Protein AF-A0A2D3NC30-F1 (afdb_monomer)

Solvent-accessible surface area (backbone atoms only — not comparable to full-atom values): 12818 Å² total; per-residue (Å²): 131,85,80,88,72,87,86,82,78,65,74,88,49,46,66,58,50,56,56,58,52,57,72,48,57,34,58,71,75,78,45,69,42,57,47,70,54,33,47,74,78,44,53,75,47,46,72,57,27,30,49,44,42,53,51,42,46,69,50,84,41,42,84,44,66,80,36,80,86,44,37,65,58,52,56,51,45,56,52,36,42,71,51,41,59,59,50,44,62,54,30,65,65,42,68,70,69,50,63,58,78,63,44,86,87,82,61,78,52,69,48,79,48,63,44,66,41,86,88,42,83,91,42,71,34,44,25,42,33,41,50,42,80,78,46,80,51,87,57,38,35,33,38,37,38,41,49,46,74,60,72,67,61,70,61,50,45,55,49,36,63,74,74,40,23,76,83,51,74,66,47,62,86,43,76,50,77,47,38,42,34,41,39,33,30,31,56,81,74,75,40,65,45,32,36,46,34,40,40,38,40,31,31,40,84,64,71,45,73,48,77,48,75,47,80,46,67,58,74,85,82,128

Mean predicted aligned error: 9.89 Å

Foldseek 3Di:
DDDPDDDDDDVVCVVVVVVVVLLCQLVPDWDFDADLQQQGPDTPPLVSSLVRLVCCCVPVVVVVCPPPVCVVVNVVSNVCSNGVSVVLLQDPCNVAPRGRPRYDPPDFDWDWGWHQDPVDNVDIWTWTKTKDWPDDDLFKTKIKIWIDTDDPLVVVQVVCVVPPCVVLVNAHWDKDWIKMKMWMAGNVVRHTQWMWIKIWIAIRVRPDIDIDIDTDGDDDDD

Secondary structure (DSSP, 8-state):
----------GGGHHHHHHHHHTTSTTSS--EEE-TTS-EEEETTHHHHHHHHHHHHHTTTGGGTT-TTTHHHHHHHHHHHHSHHHHHHHSHHHHHHS--TTS---S--EEEEEEEPSS-TT-EEEEEEEEEEEEE-SSEEEEEEEEEE---HHHHHHHHHHHTTTTTTTPPP-EEEEEEEEEEEETTTTEEEEEEEEEEEEETTTTEEEEEEEEEE-----

Organism: Prevotella intermedia (NCBI:txid28131)

pLDDT: mean 79.33, std 14.38, range [25.73, 95.44]

Radius of gyration: 19.34 Å; Cα contacts (8 Å, |Δi|>4): 333; chains: 1; bounding box: 48×43×54 Å

Sequence (222 aa):
MGSYRLLEYKGIFKKIIDFMSLFNIPFADIQLRLNSKGIPVEVLNQPEIFTRWVNLREGELKTFLTDNSVKPIIEGADKDFSDSLQAIKDSLFYQFLLPPVYGECSQKPIHKVIVQSQLYQSEKFPVAIEENFISSTPQEVEIIQAGKFNIDWSKLETLYDKQYKAICNDAKFDHNVLYQAKYRYLTRYGVMRDCIAEFLEDTANKSIVSKQTFNIQFIKTN

Structure (mmCIF, N/CA/C/O backbone):
data_AF-A0A2D3NC30-F1
#
_entry.id   AF-A0A2D3NC30-F1
#
loop_
_atom_site.group_PDB
_atom_site.id
_atom_site.type_symbol
_atom_site.label_atom_id
_atom_site.label_alt_id
_atom_site.label_comp_id
_atom_site.label_asym_id
_atom_site.label_entity_id
_atom_site.label_seq_id
_atom_site.pdbx_PDB_ins_code
_atom_site.Cartn_x
_atom_site.Cartn_y
_atom_site.Cartn_z
_atom_site.occupancy
_atom_site.B_iso_or_equiv
_atom_site.auth_seq_id
_atom_site.auth_comp_id
_atom_site.auth_asym_id
_atom_site.auth_atom_id
_atom_site.pdbx_PDB_model_num
ATOM 1 N N . MET A 1 1 ? -4.092 1.904 -19.791 1.00 27.83 1 MET A N 1
ATOM 2 C CA . MET A 1 1 ? -5.093 2.388 -18.817 1.00 27.83 1 MET A CA 1
ATOM 3 C C . MET A 1 1 ? -5.570 1.215 -17.976 1.00 27.83 1 MET A C 1
ATOM 5 O O . MET A 1 1 ? -6.263 0.350 -18.496 1.00 27.83 1 MET A O 1
ATOM 9 N N . GLY A 1 2 ? -5.138 1.125 -16.716 1.00 29.69 2 GLY A N 1
ATOM 10 C CA . GLY A 1 2 ? -5.653 0.116 -15.789 1.00 29.69 2 GLY A CA 1
ATOM 11 C C . GLY A 1 2 ? -7.102 0.439 -15.428 1.00 29.69 2 GLY A C 1
ATOM 12 O O . GLY A 1 2 ? -7.387 1.521 -14.927 1.00 29.69 2 GLY A O 1
ATOM 13 N N . SER A 1 3 ? -8.026 -0.473 -15.717 1.00 25.73 3 SER A N 1
ATOM 14 C CA . SER A 1 3 ? -9.423 -0.359 -15.293 1.00 25.73 3 SER A CA 1
ATOM 15 C C . SER A 1 3 ? -9.525 -0.808 -13.832 1.00 25.73 3 SER A C 1
ATOM 17 O O . SER A 1 3 ? -9.576 -2.009 -13.564 1.00 25.73 3 SER A O 1
ATOM 19 N N . TYR A 1 4 ? -9.602 0.136 -12.893 1.00 37.53 4 TYR A N 1
ATOM 20 C CA . TYR A 1 4 ? -10.073 -0.145 -11.534 1.00 37.53 4 TYR A CA 1
ATOM 21 C C . TYR A 1 4 ? -11.574 -0.463 -11.592 1.00 37.53 4 TYR A C 1
ATOM 23 O O . TYR A 1 4 ? -12.407 0.434 -11.697 1.00 37.53 4 TYR A O 1
ATOM 31 N N . ARG A 1 5 ? -11.937 -1.750 -11.562 1.00 35.22 5 ARG A N 1
ATOM 32 C CA . ARG A 1 5 ? -13.335 -2.178 -11.423 1.00 35.22 5 ARG A CA 1
ATOM 33 C C . ARG A 1 5 ? -13.596 -2.582 -9.978 1.00 35.22 5 ARG A C 1
ATOM 35 O O . ARG A 1 5 ? -13.113 -3.611 -9.519 1.00 35.22 5 ARG A O 1
ATOM 42 N N . LEU A 1 6 ? -14.374 -1.760 -9.280 1.00 42.03 6 LEU A N 1
ATOM 43 C CA . LEU A 1 6 ? -14.962 -2.089 -7.984 1.00 42.03 6 LEU A CA 1
ATOM 44 C C . LEU A 1 6 ? -16.051 -3.147 -8.197 1.00 42.03 6 LEU A C 1
ATOM 46 O O . LEU A 1 6 ? -17.027 -2.884 -8.897 1.00 42.03 6 LEU A O 1
ATOM 50 N N . LEU A 1 7 ? -15.848 -4.348 -7.651 1.00 46.22 7 LEU A N 1
ATOM 51 C CA . LEU A 1 7 ? -16.648 -5.520 -8.014 1.00 46.22 7 LEU A CA 1
ATOM 52 C C . LEU A 1 7 ? -17.892 -5.754 -7.146 1.00 46.22 7 LEU A C 1
ATOM 54 O O . LEU A 1 7 ? -18.797 -6.390 -7.658 1.00 46.22 7 LEU A O 1
ATOM 58 N N . GLU A 1 8 ? -18.010 -5.218 -5.922 1.00 43.31 8 GLU A N 1
ATOM 59 C CA . GLU A 1 8 ? -19.267 -5.253 -5.141 1.00 43.31 8 GLU A CA 1
ATOM 60 C C . GLU A 1 8 ? -19.166 -4.423 -3.842 1.00 43.31 8 GLU A C 1
ATOM 62 O O . GLU A 1 8 ? -18.165 -4.493 -3.132 1.00 43.31 8 GLU A O 1
ATOM 67 N N . TYR A 1 9 ? -20.202 -3.645 -3.499 1.00 47.81 9 TYR A N 1
ATOM 68 C CA . TYR A 1 9 ? -20.348 -3.006 -2.182 1.00 47.81 9 TYR A CA 1
ATOM 69 C C . TYR A 1 9 ? -21.827 -2.836 -1.805 1.00 47.81 9 TYR A C 1
ATOM 71 O O . TYR A 1 9 ? -22.695 -2.677 -2.664 1.00 47.81 9 TYR A O 1
ATOM 79 N N . LYS A 1 10 ? -22.137 -2.811 -0.500 1.00 46.41 10 LYS A N 1
ATOM 80 C CA . LYS A 1 10 ? -23.473 -2.411 -0.020 1.00 46.41 10 LYS A CA 1
ATOM 81 C C . LYS A 1 10 ? -23.698 -0.938 -0.365 1.00 46.41 10 LYS A C 1
ATOM 83 O O . LYS A 1 10 ? -22.864 -0.113 -0.003 1.00 46.41 10 LYS A O 1
ATOM 88 N N . GLY A 1 11 ? -24.824 -0.590 -0.996 1.00 55.81 11 GLY A N 1
ATOM 89 C CA . GLY A 1 11 ? -25.095 0.762 -1.525 1.00 55.81 11 GLY A CA 1
ATOM 90 C C . GLY A 1 11 ? -24.883 1.927 -0.543 1.00 55.81 11 GLY A C 1
ATOM 91 O O . GLY A 1 11 ? -24.581 3.036 -0.974 1.00 55.81 11 GLY A O 1
ATOM 92 N N . ILE A 1 12 ? -24.941 1.669 0.768 1.00 55.66 12 ILE A N 1
ATOM 93 C CA . ILE A 1 12 ? -24.611 2.636 1.826 1.00 55.66 12 ILE A CA 1
ATOM 94 C C . ILE A 1 12 ? -23.168 3.173 1.749 1.00 55.66 12 ILE A C 1
ATOM 96 O O . ILE A 1 12 ? -22.930 4.325 2.096 1.00 55.66 12 ILE A O 1
ATOM 100 N N . PHE A 1 13 ? -22.218 2.388 1.230 1.00 56.12 13 PHE A N 1
ATOM 101 C CA . PHE A 1 13 ? -20.811 2.782 1.095 1.00 56.12 13 PHE A CA 1
ATOM 102 C C . PHE A 1 13 ? -20.486 3.446 -0.246 1.00 56.12 13 PHE A C 1
ATOM 104 O O . PHE A 1 13 ? -19.382 3.963 -0.404 1.00 56.12 13 PHE A O 1
ATOM 111 N N . LYS A 1 14 ? -21.443 3.499 -1.189 1.00 69.50 14 LYS A N 1
ATOM 112 C CA . LYS A 1 14 ? -21.240 4.063 -2.533 1.00 69.50 14 LYS A CA 1
ATOM 113 C C . LYS A 1 14 ? -20.612 5.448 -2.491 1.00 69.50 14 LYS A C 1
ATOM 115 O O . LYS A 1 14 ? -19.613 5.692 -3.145 1.00 69.50 14 LYS A O 1
ATOM 120 N N . LYS A 1 15 ? -21.200 6.341 -1.693 1.00 68.62 15 LYS A N 1
ATOM 121 C CA . LYS A 1 15 ? -20.783 7.745 -1.618 1.00 68.62 15 LYS A CA 1
ATOM 122 C C . LYS A 1 15 ? -19.347 7.894 -1.122 1.00 68.62 15 LYS A C 1
ATOM 124 O O . LYS A 1 15 ? -18.614 8.720 -1.643 1.00 68.62 15 LYS A O 1
ATOM 129 N N . ILE A 1 16 ? -18.957 7.084 -0.138 1.00 68.44 16 ILE A N 1
ATOM 13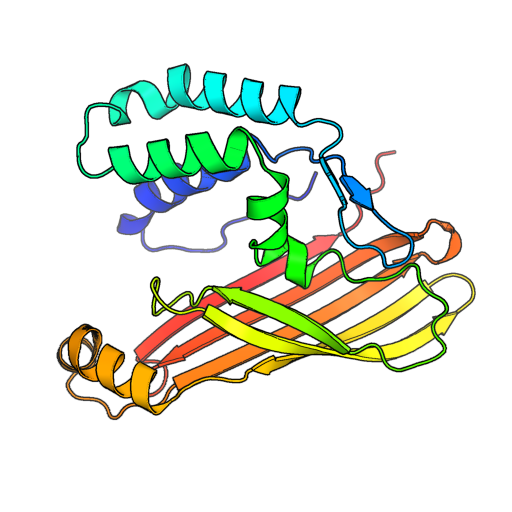0 C CA . ILE A 1 16 ? -17.597 7.090 0.410 1.00 68.44 16 ILE A CA 1
ATOM 131 C C . ILE A 1 16 ? -16.619 6.529 -0.620 1.00 68.44 16 ILE A C 1
ATOM 133 O O . ILE A 1 16 ? -15.559 7.099 -0.830 1.00 68.44 16 ILE A O 1
ATOM 137 N N . ILE A 1 17 ? -16.984 5.442 -1.296 1.00 64.88 17 ILE A N 1
ATOM 138 C CA . ILE A 1 17 ? -16.150 4.832 -2.334 1.00 64.88 17 ILE A CA 1
ATOM 139 C C . ILE A 1 17 ? -15.953 5.788 -3.512 1.00 64.88 17 ILE A C 1
ATOM 141 O O . ILE A 1 17 ? -14.821 5.983 -3.946 1.00 64.88 17 ILE A O 1
ATOM 145 N N . ASP A 1 18 ? -17.031 6.401 -4.002 1.00 72.69 18 ASP A N 1
ATOM 146 C CA . ASP A 1 18 ? -16.974 7.387 -5.080 1.00 72.69 18 ASP A CA 1
ATOM 147 C C . ASP A 1 18 ? -16.067 8.553 -4.665 1.00 72.69 18 ASP A C 1
ATOM 149 O O . ASP A 1 18 ? -15.152 8.902 -5.404 1.00 72.69 18 ASP A O 1
ATOM 153 N N . PHE A 1 19 ? -16.240 9.077 -3.446 1.00 77.00 19 PHE A N 1
ATOM 154 C CA . PHE A 1 19 ? -15.389 10.129 -2.889 1.00 77.00 19 PHE A CA 1
ATOM 155 C C . PHE A 1 19 ? -13.908 9.723 -2.843 1.00 77.00 19 PHE A C 1
ATOM 157 O O . PHE A 1 19 ? -13.058 10.450 -3.349 1.00 77.00 19 PHE A O 1
ATOM 164 N N . MET A 1 20 ? -13.588 8.542 -2.308 1.00 73.56 20 MET A N 1
ATOM 165 C CA . MET A 1 20 ? -12.210 8.042 -2.228 1.00 73.56 20 MET A CA 1
ATOM 166 C C . MET A 1 20 ? -11.603 7.798 -3.614 1.00 73.56 20 MET A C 1
ATOM 168 O O . MET A 1 20 ? -10.404 7.987 -3.806 1.00 73.56 20 MET A O 1
ATOM 172 N N . SER A 1 21 ? -12.416 7.413 -4.601 1.00 75.62 21 SER A N 1
ATOM 173 C CA . SER A 1 21 ? -11.941 7.167 -5.965 1.00 75.62 21 SER A CA 1
ATOM 174 C C . SER A 1 21 ? -11.434 8.432 -6.663 1.00 75.62 21 SER A C 1
ATOM 176 O O . SER A 1 21 ? -10.534 8.336 -7.500 1.00 75.62 21 SER A O 1
ATOM 178 N N . LEU A 1 22 ? -11.934 9.612 -6.274 1.00 82.31 22 LEU A N 1
ATOM 179 C CA . LEU A 1 22 ? -11.489 10.898 -6.816 1.00 82.31 22 LEU A CA 1
ATOM 180 C C . LEU A 1 22 ? -10.002 11.153 -6.534 1.00 82.31 22 LEU A C 1
ATOM 182 O O . LEU A 1 22 ? -9.299 11.711 -7.372 1.00 82.31 22 LEU A O 1
ATOM 186 N N . PHE A 1 23 ? -9.483 10.659 -5.408 1.00 81.06 23 PHE A N 1
ATOM 187 C CA . PHE A 1 23 ? -8.074 10.815 -5.030 1.00 81.06 23 PHE A CA 1
ATOM 188 C C . PHE A 1 23 ? -7.113 10.011 -5.922 1.00 81.06 23 PHE A C 1
ATOM 190 O O . PHE A 1 23 ? -5.910 10.249 -5.896 1.00 81.06 23 PHE A O 1
ATOM 197 N N . ASN A 1 24 ? -7.619 9.114 -6.773 1.00 79.56 24 ASN A N 1
ATOM 198 C CA . ASN A 1 24 ? -6.797 8.431 -7.773 1.00 79.56 24 ASN A CA 1
ATOM 199 C C . ASN A 1 24 ? -6.598 9.266 -9.049 1.00 79.56 24 ASN A C 1
ATOM 201 O O . ASN A 1 24 ? -5.672 8.995 -9.812 1.00 79.56 24 ASN A O 1
ATOM 205 N N . ILE A 1 25 ? -7.441 10.280 -9.296 1.00 84.62 25 ILE A N 1
ATOM 206 C CA . ILE A 1 25 ? -7.414 11.089 -10.526 1.00 84.62 25 ILE A CA 1
ATOM 207 C C . ILE A 1 25 ? -6.072 11.817 -10.713 1.00 84.62 25 ILE A C 1
ATOM 209 O O . ILE A 1 25 ? -5.522 11.744 -11.817 1.00 84.62 25 ILE A O 1
ATOM 213 N N . PRO A 1 26 ? -5.484 12.476 -9.690 1.00 86.38 26 PRO A N 1
ATOM 214 C CA . PRO A 1 26 ? -4.194 13.145 -9.865 1.00 86.38 26 PRO A CA 1
ATOM 215 C C . PRO A 1 26 ? -3.079 12.182 -10.302 1.00 86.38 26 PRO A C 1
ATOM 217 O O . PRO A 1 26 ? -2.217 12.551 -11.101 1.00 86.38 26 PRO A O 1
ATOM 220 N N . PHE A 1 27 ? -3.166 10.924 -9.861 1.00 83.44 27 PHE A N 1
ATOM 221 C CA . PHE A 1 27 ? -2.233 9.836 -10.146 1.00 83.44 27 PHE A CA 1
ATOM 222 C C . PHE A 1 27 ? -2.592 8.973 -11.367 1.00 83.44 27 PHE A C 1
ATOM 224 O O . PHE A 1 27 ? -1.993 7.916 -11.555 1.00 83.44 27 PHE A O 1
ATOM 231 N N . ALA A 1 28 ? -3.523 9.409 -12.223 1.00 78.00 28 ALA A N 1
ATOM 232 C CA . ALA A 1 28 ? -3.939 8.638 -13.400 1.00 78.00 28 ALA A CA 1
ATOM 233 C C . ALA A 1 28 ? -2.762 8.233 -14.312 1.00 78.00 28 ALA A C 1
ATOM 235 O O . ALA A 1 28 ? -2.707 7.093 -14.770 1.00 78.00 28 ALA A O 1
ATOM 236 N N . ASP A 1 29 ? -1.803 9.145 -14.501 1.00 78.25 29 ASP A N 1
ATOM 237 C CA . ASP A 1 29 ? -0.540 8.897 -15.198 1.00 78.25 29 ASP A CA 1
ATOM 238 C C . ASP A 1 29 ? 0.610 9.421 -14.336 1.00 78.25 29 ASP A C 1
ATOM 240 O O . ASP A 1 29 ? 0.796 10.637 -14.226 1.00 78.25 29 ASP A O 1
ATOM 244 N N . ILE A 1 30 ? 1.368 8.517 -13.713 1.00 82.00 30 ILE A N 1
ATOM 245 C CA . ILE A 1 30 ? 2.564 8.852 -12.931 1.00 82.00 30 ILE A CA 1
ATOM 246 C C . ILE A 1 30 ? 3.808 8.520 -13.756 1.00 82.00 30 ILE A C 1
ATOM 248 O O . ILE A 1 30 ? 3.939 7.411 -14.277 1.00 82.00 30 ILE A O 1
ATOM 252 N N . GLN A 1 31 ? 4.755 9.455 -13.812 1.00 83.44 31 GLN A N 1
ATOM 253 C CA . GLN A 1 31 ? 6.074 9.247 -14.403 1.00 83.44 31 GLN A CA 1
ATOM 254 C C . GLN A 1 31 ? 7.142 9.269 -13.307 1.00 83.44 31 GLN A C 1
ATOM 256 O O . GLN A 1 31 ? 7.288 10.258 -12.591 1.00 83.44 31 GLN A O 1
ATOM 261 N N . LEU A 1 32 ? 7.898 8.179 -13.167 1.00 82.75 32 LEU A N 1
ATOM 262 C CA . LEU A 1 32 ? 8.892 8.016 -12.102 1.00 82.75 32 LEU A CA 1
ATOM 263 C C . LEU A 1 32 ? 10.300 7.887 -12.674 1.00 82.75 32 LEU A C 1
ATOM 265 O O . LEU A 1 32 ? 10.527 7.109 -13.601 1.00 82.75 32 LEU A O 1
ATOM 269 N N . ARG A 1 33 ? 11.267 8.570 -12.053 1.00 80.56 33 ARG A N 1
ATOM 270 C CA . ARG A 1 33 ? 12.687 8.231 -12.201 1.00 80.56 33 ARG A CA 1
ATOM 271 C C . ARG A 1 33 ? 13.054 7.210 -11.136 1.00 80.56 33 ARG A C 1
ATOM 273 O O . ARG A 1 33 ? 12.944 7.495 -9.942 1.00 80.56 33 ARG A O 1
ATOM 280 N N . LEU A 1 34 ? 13.522 6.044 -11.565 1.00 76.69 34 LEU A N 1
ATOM 281 C CA . LEU A 1 34 ? 14.006 4.985 -10.681 1.00 76.69 34 LEU A CA 1
ATOM 282 C C . LEU A 1 34 ? 15.538 5.023 -10.590 1.00 76.69 34 LEU A C 1
ATOM 284 O O . LEU A 1 34 ? 16.212 5.413 -11.542 1.00 76.69 34 LEU A O 1
ATOM 288 N N . ASN A 1 35 ? 16.101 4.615 -9.454 1.00 71.25 35 ASN A N 1
ATOM 289 C CA . ASN A 1 35 ? 17.538 4.350 -9.343 1.00 71.25 35 ASN A CA 1
ATOM 290 C C . ASN A 1 35 ? 17.897 2.955 -9.898 1.00 71.25 35 ASN A C 1
ATOM 292 O O . ASN A 1 35 ? 17.028 2.195 -10.321 1.00 71.25 35 ASN A O 1
ATOM 296 N N . SER A 1 36 ? 19.179 2.579 -9.846 1.00 63.53 36 SER A N 1
ATOM 297 C CA . SER A 1 36 ? 19.667 1.260 -10.295 1.00 63.53 36 SER A CA 1
ATOM 298 C C . SER A 1 36 ? 19.077 0.066 -9.534 1.00 63.53 36 SER A C 1
ATOM 300 O O . SER A 1 36 ? 19.222 -1.072 -9.962 1.00 63.53 36 SER A O 1
ATOM 302 N N . LYS A 1 37 ? 18.396 0.313 -8.412 1.00 61.31 37 LYS A N 1
ATOM 303 C CA . LYS A 1 37 ? 17.661 -0.688 -7.635 1.00 61.31 37 LYS A CA 1
ATOM 304 C C . LYS A 1 37 ? 16.153 -0.611 -7.888 1.00 61.31 37 LYS A C 1
ATOM 306 O O . LYS A 1 37 ? 15.395 -1.125 -7.087 1.00 61.31 37 LYS A O 1
ATOM 311 N N . GLY A 1 38 ? 15.686 0.077 -8.930 1.00 65.44 38 GLY A N 1
ATOM 312 C CA . GLY A 1 38 ? 14.255 0.202 -9.229 1.00 65.44 38 GLY A CA 1
ATOM 313 C C . GLY A 1 38 ? 13.446 1.037 -8.224 1.00 65.44 38 GLY A C 1
ATOM 314 O O . GLY A 1 38 ? 12.224 1.030 -8.293 1.00 65.44 38 GLY A O 1
ATOM 315 N N . ILE A 1 39 ? 14.093 1.775 -7.313 1.00 72.69 39 ILE A N 1
ATOM 316 C CA . ILE A 1 39 ? 13.414 2.608 -6.305 1.00 72.69 39 ILE A CA 1
ATOM 317 C C . ILE A 1 39 ? 13.189 4.022 -6.877 1.00 72.69 39 ILE A C 1
ATOM 319 O O . ILE A 1 39 ? 14.164 4.621 -7.340 1.00 72.69 39 ILE A O 1
ATOM 323 N N . PRO A 1 40 ? 11.977 4.612 -6.808 1.00 77.56 40 PRO A N 1
ATOM 324 C CA . PRO A 1 40 ? 11.697 5.978 -7.194 1.00 77.56 40 PRO A CA 1
ATOM 325 C C . PRO A 1 40 ? 12.509 6.949 -6.368 1.00 77.56 40 PRO A C 1
ATOM 327 O O . PRO A 1 40 ? 12.508 6.948 -5.132 1.00 77.56 40 PRO A O 1
ATOM 330 N N . VAL A 1 41 ? 13.184 7.819 -7.091 1.00 85.62 41 VAL A N 1
ATOM 331 C CA . VAL A 1 41 ? 13.939 8.932 -6.532 1.00 85.62 41 VAL A CA 1
ATOM 332 C C . VAL A 1 41 ? 13.317 10.271 -6.903 1.00 85.62 41 VAL A C 1
ATOM 334 O O . VAL A 1 41 ? 13.683 11.272 -6.305 1.00 85.62 41 VAL A O 1
ATOM 337 N N . GLU A 1 42 ? 12.391 10.298 -7.866 1.00 89.00 42 GLU A N 1
ATOM 338 C CA . GLU A 1 42 ? 11.733 11.518 -8.333 1.00 89.00 42 GLU A CA 1
ATOM 339 C C . GLU A 1 42 ? 10.432 11.198 -9.081 1.00 89.00 42 GLU A C 1
ATOM 341 O O . GLU A 1 42 ? 10.337 10.174 -9.768 1.00 89.00 42 GLU A O 1
ATOM 346 N N . VAL A 1 43 ? 9.459 12.103 -8.963 1.00 90.56 43 VAL A N 1
ATOM 347 C CA . VAL A 1 43 ? 8.228 12.136 -9.758 1.00 90.56 43 VAL A CA 1
ATOM 348 C C . VAL A 1 43 ? 8.416 13.168 -10.869 1.00 90.56 43 VAL A C 1
ATOM 350 O O . VAL A 1 43 ? 8.441 14.370 -10.615 1.00 90.56 43 VAL A O 1
ATOM 353 N N . LEU A 1 44 ? 8.586 12.698 -12.104 1.00 89.81 44 LEU A N 1
ATOM 354 C CA . LEU A 1 44 ? 8.956 13.533 -13.253 1.00 89.81 44 LEU A CA 1
ATOM 355 C C . LEU A 1 44 ? 7.848 14.510 -13.653 1.00 89.81 44 LEU A C 1
ATOM 357 O O . LEU A 1 44 ? 8.132 15.585 -14.172 1.00 89.81 44 LEU A O 1
ATOM 361 N N . ASN A 1 45 ? 6.593 14.153 -13.384 1.00 93.31 45 ASN A N 1
ATOM 362 C CA . ASN A 1 45 ? 5.427 14.954 -13.723 1.00 93.31 45 ASN A CA 1
ATOM 363 C C . ASN A 1 45 ? 4.695 15.534 -12.499 1.00 93.31 45 ASN A C 1
ATOM 365 O O . ASN A 1 45 ? 3.480 15.733 -12.525 1.00 93.31 45 ASN A O 1
ATOM 369 N N . GLN A 1 46 ? 5.433 15.850 -11.428 1.00 95.44 46 GLN A N 1
ATOM 370 C CA . GLN A 1 46 ? 4.877 16.454 -10.210 1.00 95.44 46 GLN A CA 1
ATOM 371 C C . GLN A 1 46 ? 3.997 17.700 -10.468 1.00 95.44 46 GLN A C 1
ATOM 373 O O . GLN A 1 46 ? 2.914 17.774 -9.883 1.00 95.44 46 GLN A O 1
ATOM 378 N N . PRO A 1 47 ? 4.368 18.657 -11.351 1.00 95.00 47 PRO A N 1
ATOM 379 C CA . PRO A 1 47 ? 3.520 19.823 -11.618 1.00 95.00 47 PRO A CA 1
ATOM 380 C C . PRO A 1 47 ? 2.156 19.459 -12.220 1.00 95.00 47 PRO A C 1
ATOM 382 O O . PRO A 1 47 ? 1.152 20.106 -11.923 1.00 95.00 47 PRO A O 1
ATOM 385 N N . GLU A 1 48 ? 2.096 18.409 -13.042 1.00 94.56 48 GLU A N 1
ATOM 386 C CA . GLU A 1 48 ? 0.855 17.938 -13.664 1.00 94.56 48 GLU A CA 1
ATOM 387 C C . GLU A 1 48 ? -0.053 17.268 -12.631 1.00 94.56 48 GLU A C 1
ATOM 389 O O . GLU A 1 48 ? -1.253 17.545 -12.599 1.00 94.56 48 GLU A O 1
ATOM 394 N N . ILE A 1 49 ? 0.521 16.434 -11.755 1.00 93.06 49 ILE A N 1
ATOM 395 C CA . ILE A 1 49 ? -0.189 15.802 -10.633 1.00 93.06 49 ILE A CA 1
ATOM 396 C C . ILE A 1 49 ? -0.809 16.877 -9.739 1.00 93.06 49 ILE A C 1
ATOM 398 O O . ILE A 1 49 ? -2.012 16.838 -9.474 1.00 93.06 49 ILE A O 1
ATOM 402 N N . PHE A 1 50 ? -0.021 17.877 -9.336 1.00 94.62 50 PHE A N 1
ATOM 403 C CA . PHE A 1 50 ? -0.521 18.963 -8.498 1.00 94.62 50 PHE A CA 1
ATOM 404 C C . PHE A 1 50 ? -1.617 19.771 -9.204 1.00 94.62 50 PHE A C 1
ATOM 406 O O . PHE A 1 50 ? -2.646 20.073 -8.607 1.00 94.62 50 PHE A O 1
ATOM 413 N N . THR A 1 51 ? -1.454 20.056 -10.500 1.00 94.56 51 THR A N 1
ATOM 414 C CA . THR A 1 51 ? -2.475 20.757 -11.298 1.00 94.56 51 THR A CA 1
ATOM 415 C C . THR A 1 51 ? -3.796 19.984 -11.340 1.00 94.56 51 THR A C 1
ATOM 417 O O . THR A 1 51 ? -4.864 20.563 -11.140 1.00 94.56 51 THR A O 1
ATOM 420 N N . ARG A 1 52 ? -3.746 18.664 -11.562 1.00 94.25 52 ARG A N 1
ATOM 421 C CA . ARG A 1 52 ? -4.938 17.798 -11.546 1.00 94.25 52 ARG A CA 1
ATOM 422 C C . ARG A 1 52 ? -5.612 17.804 -10.178 1.00 94.25 52 ARG A C 1
ATOM 424 O O . ARG A 1 52 ? -6.835 17.886 -10.114 1.00 94.25 52 ARG A O 1
ATOM 431 N N . TRP A 1 53 ? -4.825 17.754 -9.103 1.00 94.38 53 TRP A N 1
ATOM 432 C CA . TRP A 1 53 ? -5.339 17.855 -7.742 1.00 94.38 53 TRP A CA 1
ATOM 433 C C . TRP A 1 53 ? -6.030 19.197 -7.481 1.00 94.38 53 TRP A C 1
ATOM 435 O O . TRP A 1 53 ? -7.166 19.204 -7.016 1.00 94.38 53 TRP A O 1
ATOM 445 N N . VAL A 1 54 ? -5.406 20.323 -7.837 1.00 93.50 54 VAL A N 1
ATOM 446 C CA . VAL A 1 54 ? -6.008 21.658 -7.676 1.00 93.50 54 VAL A CA 1
ATOM 447 C C . VAL A 1 54 ? -7.330 21.756 -8.438 1.00 93.50 54 VAL A C 1
ATOM 449 O O . VAL A 1 54 ? -8.332 22.167 -7.857 1.00 93.50 54 VAL A O 1
ATOM 452 N N . ASN A 1 55 ? -7.372 21.293 -9.691 1.00 93.44 55 ASN A N 1
ATOM 453 C CA . ASN A 1 55 ? -8.599 21.285 -10.491 1.00 93.44 55 ASN A CA 1
ATOM 454 C C . ASN A 1 55 ? -9.705 20.427 -9.857 1.00 93.44 55 ASN A C 1
ATOM 456 O O . ASN A 1 55 ? -10.864 20.837 -9.824 1.00 93.44 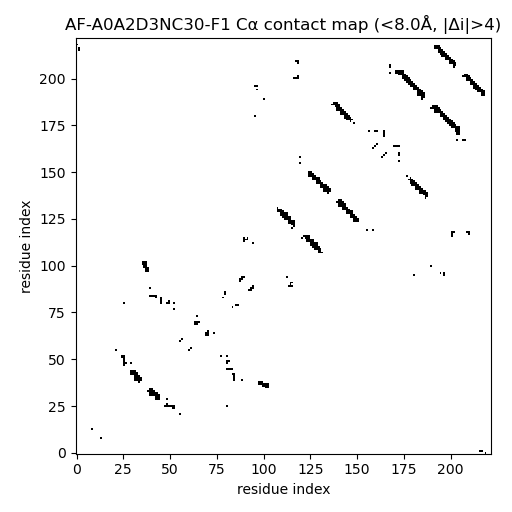55 ASN A O 1
ATOM 460 N N . LEU A 1 56 ? -9.359 19.250 -9.327 1.00 91.50 56 LEU A N 1
ATOM 461 C CA . LEU A 1 56 ? -10.301 18.376 -8.629 1.00 91.50 56 LEU A CA 1
ATOM 462 C C . LEU A 1 56 ? -10.822 19.027 -7.337 1.00 91.50 56 LEU A C 1
ATOM 464 O O . LEU A 1 56 ? -12.026 19.017 -7.069 1.00 91.50 56 LEU A O 1
ATOM 468 N N . ARG A 1 57 ? -9.913 19.625 -6.560 1.00 90.75 57 ARG A N 1
ATOM 469 C CA . ARG A 1 57 ? -10.201 20.310 -5.298 1.00 90.75 57 ARG A CA 1
ATOM 470 C C . ARG A 1 57 ? -11.143 21.497 -5.502 1.00 90.75 57 ARG A C 1
ATOM 472 O O . ARG A 1 57 ? -12.090 21.679 -4.741 1.00 90.75 57 ARG A O 1
ATOM 479 N N . GLU A 1 58 ? -10.888 22.296 -6.534 1.00 90.50 58 GLU A N 1
ATOM 480 C CA . GLU A 1 58 ? -11.658 23.500 -6.870 1.00 90.50 58 GLU A CA 1
ATOM 481 C C . GLU A 1 58 ? -12.925 23.211 -7.689 1.00 90.50 58 GLU A C 1
ATOM 483 O O . GLU A 1 58 ? -13.814 24.063 -7.765 1.00 90.50 58 GLU A O 1
ATOM 488 N N . GLY A 1 59 ? -13.028 22.014 -8.269 1.00 88.88 59 GLY A N 1
ATOM 489 C CA . GLY A 1 59 ? -14.195 21.514 -8.984 1.00 88.88 59 GLY A CA 1
ATOM 490 C C . GLY A 1 59 ? -15.058 20.605 -8.112 1.00 88.88 59 GLY A C 1
ATOM 491 O O . GLY A 1 59 ? -15.874 21.072 -7.317 1.00 88.88 59 GLY A O 1
ATOM 492 N N . GLU A 1 60 ? -14.892 19.294 -8.287 1.00 84.19 60 GLU A N 1
ATOM 493 C CA . GLU A 1 60 ? -15.757 18.252 -7.711 1.00 84.19 60 GLU A CA 1
ATOM 494 C C . GLU A 1 60 ? -15.750 18.230 -6.178 1.00 84.19 60 GLU A C 1
ATOM 496 O O . GLU A 1 60 ? -16.766 17.910 -5.560 1.00 84.19 60 GLU A O 1
ATOM 501 N N . LEU A 1 61 ? -14.631 18.605 -5.549 1.00 85.00 61 LEU A N 1
ATOM 502 C CA . LEU A 1 61 ? -14.509 18.590 -4.090 1.00 85.00 61 LEU A CA 1
ATOM 503 C C . LEU A 1 61 ? -14.884 19.918 -3.424 1.00 85.00 61 LEU A C 1
ATOM 505 O O . LEU A 1 61 ? -14.934 19.992 -2.194 1.00 85.00 61 LEU A O 1
ATOM 509 N N . LYS A 1 62 ? -15.195 20.963 -4.201 1.00 84.06 62 LYS A N 1
ATOM 510 C CA . LYS A 1 62 ? -15.414 22.320 -3.678 1.00 84.06 62 LYS A CA 1
ATOM 511 C C . LYS A 1 62 ? -16.492 22.372 -2.598 1.00 84.06 62 LYS A C 1
ATOM 513 O O . LYS A 1 62 ? -16.363 23.109 -1.623 1.00 84.06 62 LYS A O 1
ATOM 518 N N . THR A 1 63 ? -17.547 21.575 -2.753 1.00 80.06 63 THR A N 1
ATOM 519 C CA . THR A 1 63 ? -18.671 21.508 -1.808 1.00 80.06 63 THR A CA 1
ATOM 520 C C . THR A 1 63 ? -18.317 20.839 -0.481 1.00 80.06 63 THR A C 1
ATOM 522 O O . THR A 1 63 ? -19.051 21.014 0.484 1.00 80.06 63 THR A O 1
ATOM 525 N N . PHE A 1 64 ? -17.214 20.089 -0.417 1.00 77.62 64 PHE A N 1
ATOM 526 C CA . PHE A 1 64 ? -16.751 19.400 0.790 1.00 77.62 64 PHE A CA 1
ATOM 527 C C . PHE A 1 64 ? -15.730 20.218 1.591 1.00 77.62 64 PHE A C 1
ATOM 529 O O . PHE A 1 64 ? -15.452 19.887 2.739 1.00 77.62 64 PHE A O 1
ATOM 536 N N . LEU A 1 65 ? -15.201 21.313 1.030 1.00 72.69 65 LEU A N 1
ATOM 537 C CA . LEU A 1 65 ? -14.210 22.171 1.696 1.00 72.69 65 LEU A CA 1
ATOM 538 C C . LEU A 1 65 ? -14.743 22.851 2.966 1.00 72.69 65 LEU A C 1
ATOM 540 O O . LEU A 1 65 ? -13.964 23.250 3.829 1.00 72.69 65 LEU A O 1
ATOM 544 N N . THR A 1 66 ? -16.062 23.004 3.082 1.00 74.31 66 THR A N 1
ATOM 545 C CA . THR A 1 66 ? -16.726 23.591 4.254 1.00 74.31 66 THR A CA 1
ATOM 546 C C . THR A 1 66 ? -17.090 22.556 5.320 1.00 74.31 66 THR A C 1
ATOM 548 O O . THR A 1 66 ? -17.514 22.937 6.411 1.00 74.31 66 THR A O 1
ATOM 551 N N . ASP A 1 67 ? -16.921 21.263 5.034 1.00 79.44 67 ASP A N 1
ATOM 552 C CA . ASP A 1 67 ? -17.183 20.182 5.977 1.00 79.44 67 ASP A CA 1
ATOM 553 C C . ASP A 1 67 ? -15.948 19.935 6.858 1.00 79.44 67 ASP A C 1
ATOM 555 O O . ASP A 1 67 ? -14.900 19.470 6.401 1.00 79.44 67 ASP A O 1
ATOM 559 N N . ASN A 1 68 ? -16.084 20.218 8.156 1.00 78.56 68 ASN A N 1
ATOM 560 C CA . ASN A 1 68 ? -15.015 20.034 9.141 1.00 78.56 68 ASN A CA 1
ATOM 561 C C . ASN A 1 68 ? -14.539 18.576 9.266 1.00 78.56 68 ASN A C 1
ATOM 563 O O . ASN A 1 68 ? -13.424 18.352 9.731 1.00 78.56 68 ASN A O 1
ATOM 567 N N . SER A 1 69 ? -15.352 17.593 8.868 1.00 75.56 69 SER A N 1
ATOM 568 C CA . SER A 1 69 ? -14.963 16.178 8.871 1.00 75.56 69 SER A CA 1
ATOM 569 C C . SER A 1 69 ? -14.079 15.796 7.678 1.00 75.56 69 SER A C 1
ATOM 571 O O . SER A 1 69 ? -13.273 14.874 7.785 1.00 75.56 69 SER A O 1
ATOM 573 N N . VAL A 1 70 ? -14.183 16.530 6.565 1.00 78.38 70 VAL A N 1
ATOM 574 C CA . VAL A 1 70 ? -13.448 16.261 5.317 1.00 78.38 70 VAL A CA 1
ATOM 575 C C . VAL A 1 70 ? -12.206 17.140 5.188 1.00 78.38 70 VAL A C 1
ATOM 577 O O . VAL A 1 70 ? -11.224 16.746 4.560 1.00 78.38 70 VAL A O 1
ATOM 580 N N . LYS A 1 71 ? -12.206 18.309 5.831 1.00 80.25 71 LYS A N 1
ATOM 581 C CA . LYS A 1 71 ? -11.087 19.254 5.810 1.00 80.25 71 LYS A CA 1
ATOM 582 C C . LYS A 1 71 ? -9.715 18.613 6.111 1.00 80.25 71 LYS A C 1
ATOM 584 O O . LYS A 1 71 ? -8.810 18.839 5.311 1.00 80.25 71 LYS A O 1
ATOM 589 N N . PRO A 1 72 ? -9.540 17.756 7.141 1.00 82.00 72 PRO A N 1
ATOM 590 C CA . PRO A 1 72 ? -8.246 17.114 7.397 1.00 82.00 72 PRO A CA 1
ATOM 591 C C . PRO A 1 72 ? -7.795 16.170 6.272 1.00 82.00 72 PRO A C 1
ATOM 593 O O . PRO A 1 72 ? -6.601 16.030 6.024 1.00 82.00 72 PRO A O 1
ATOM 596 N N . ILE A 1 73 ? -8.744 15.532 5.576 1.00 83.06 73 ILE A N 1
ATOM 597 C CA . ILE A 1 73 ? -8.461 14.646 4.436 1.00 83.06 73 ILE A CA 1
ATOM 598 C C . ILE A 1 73 ? -7.920 15.473 3.266 1.00 83.06 73 ILE A C 1
ATOM 600 O O . ILE A 1 73 ? -6.930 15.096 2.645 1.00 83.06 73 ILE A O 1
ATOM 604 N N . ILE A 1 74 ? -8.542 16.623 2.990 1.00 86.19 74 ILE A N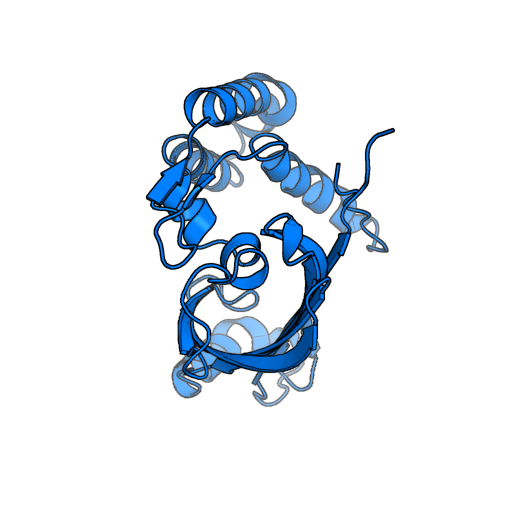 1
ATOM 605 C CA . ILE A 1 74 ? -8.118 17.530 1.916 1.00 86.19 74 ILE A CA 1
ATOM 606 C C . ILE A 1 74 ? -6.760 18.166 2.237 1.00 86.19 74 ILE A C 1
ATOM 608 O O . ILE A 1 74 ? -5.913 18.239 1.356 1.00 86.19 74 ILE A O 1
ATOM 612 N N . GLU A 1 75 ? -6.514 18.565 3.486 1.00 86.50 75 GLU A N 1
ATOM 613 C CA . GLU A 1 75 ? -5.209 19.093 3.917 1.00 86.50 75 GLU A CA 1
ATOM 614 C C . GLU A 1 75 ? -4.091 18.042 3.806 1.00 86.50 75 GLU A C 1
ATOM 616 O O . GLU A 1 75 ? -2.980 18.354 3.374 1.00 86.50 75 GLU A O 1
ATOM 621 N N . GLY A 1 76 ? -4.385 16.784 4.153 1.00 85.50 76 GLY A N 1
ATOM 622 C CA . GLY A 1 7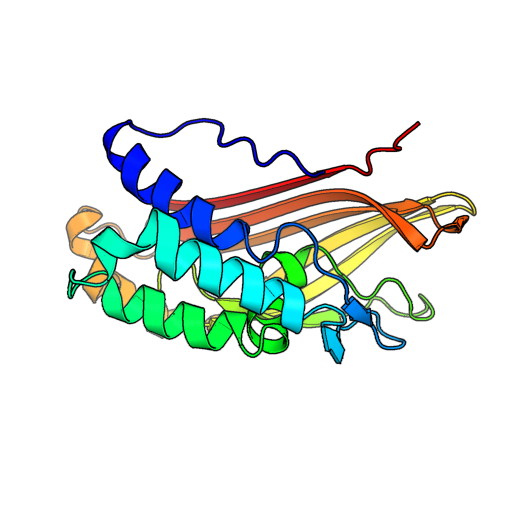6 ? -3.471 15.665 3.918 1.00 85.50 76 GLY A CA 1
ATOM 623 C C . GLY A 1 76 ? -3.169 15.485 2.430 1.00 85.50 76 GLY A C 1
ATOM 624 O O . GLY A 1 76 ? -2.008 15.412 2.036 1.00 85.50 76 GLY A O 1
ATOM 625 N N . ALA A 1 77 ? -4.204 15.522 1.592 1.00 86.94 77 ALA A N 1
ATOM 626 C CA . ALA A 1 77 ? -4.060 15.416 0.147 1.00 86.94 77 ALA A CA 1
ATOM 627 C C . ALA A 1 77 ? -3.296 16.598 -0.476 1.00 86.94 77 ALA A C 1
ATOM 629 O O . ALA A 1 77 ? -2.478 16.385 -1.365 1.00 86.94 77 ALA A O 1
ATOM 630 N N . ASP A 1 78 ? -3.474 17.829 0.012 1.00 90.25 78 ASP A N 1
ATOM 631 C CA . ASP A 1 78 ? -2.678 18.986 -0.426 1.00 90.25 78 ASP A CA 1
ATOM 632 C C . ASP A 1 78 ? -1.176 18.740 -0.227 1.00 90.25 78 ASP A C 1
ATOM 634 O O . ASP A 1 78 ? -0.356 19.059 -1.095 1.00 90.25 78 ASP A O 1
ATOM 638 N N . LYS A 1 79 ? -0.806 18.132 0.903 1.00 90.00 79 LYS A N 1
ATOM 639 C CA . LYS A 1 79 ? 0.576 17.742 1.180 1.00 90.00 79 LYS A CA 1
ATOM 640 C C . LYS A 1 79 ? 1.030 16.611 0.253 1.00 90.00 79 LYS A C 1
ATOM 642 O O . LYS A 1 79 ? 2.079 16.727 -0.375 1.00 90.00 79 LYS A O 1
ATOM 647 N N . ASP A 1 80 ? 0.231 15.560 0.125 1.00 89.00 80 ASP A N 1
ATOM 648 C CA . ASP A 1 80 ? 0.585 14.375 -0.662 1.00 89.00 80 ASP A CA 1
ATOM 649 C C . ASP A 1 80 ? 0.663 14.662 -2.174 1.00 89.00 80 ASP A C 1
ATOM 651 O O . ASP A 1 80 ? 1.461 14.054 -2.885 1.00 89.00 80 ASP A O 1
ATOM 655 N N . PHE A 1 81 ? -0.115 15.608 -2.701 1.00 92.50 81 PHE A N 1
ATOM 656 C CA . PHE A 1 81 ? -0.077 15.977 -4.121 1.00 92.50 81 PHE A CA 1
ATOM 657 C C . PHE A 1 81 ? 0.878 17.131 -4.444 1.00 92.50 81 PHE A C 1
ATOM 659 O O . PHE A 1 81 ? 1.171 17.353 -5.619 1.00 92.50 81 PHE A O 1
ATOM 666 N N . SER A 1 82 ? 1.380 17.862 -3.443 1.00 91.81 82 SER A N 1
ATOM 667 C CA . SER A 1 82 ? 2.441 18.862 -3.646 1.00 91.81 82 SER A CA 1
ATOM 668 C C . SER A 1 82 ? 3.839 18.238 -3.670 1.00 91.81 82 SER A C 1
ATOM 670 O O . SER A 1 82 ? 4.669 18.663 -4.474 1.00 91.81 82 SER A O 1
ATOM 672 N N . ASP A 1 83 ? 4.075 17.192 -2.872 1.00 91.69 83 ASP A N 1
ATOM 673 C CA . ASP A 1 83 ? 5.267 16.338 -2.939 1.00 91.69 83 ASP A CA 1
ATOM 674 C C . ASP A 1 83 ? 4.865 14.858 -2.881 1.00 91.69 83 ASP A C 1
ATOM 676 O O . ASP A 1 83 ? 4.786 14.224 -1.824 1.00 91.69 83 ASP A O 1
ATOM 680 N N . SER A 1 84 ? 4.600 14.294 -4.058 1.00 90.81 84 SER A N 1
ATOM 681 C CA . SER A 1 84 ? 4.022 12.957 -4.167 1.00 90.81 84 SER A CA 1
ATOM 682 C C . SER A 1 84 ? 5.017 11.829 -4.006 1.00 90.81 84 SER A C 1
ATOM 684 O O . SER A 1 84 ? 4.600 10.677 -3.897 1.00 90.81 84 SER A O 1
ATOM 686 N N . LEU A 1 85 ? 6.322 12.107 -3.961 1.00 88.75 85 LEU A N 1
ATOM 687 C CA . LEU A 1 85 ? 7.316 11.041 -3.885 1.00 88.75 85 LEU A CA 1
ATOM 688 C C . LEU A 1 85 ? 7.149 10.211 -2.608 1.00 88.75 85 LEU A C 1
ATOM 690 O O . LEU A 1 85 ? 7.243 8.983 -2.661 1.00 88.75 85 LEU A O 1
ATOM 694 N N . GLN A 1 86 ? 6.896 10.867 -1.473 1.00 83.12 86 GLN A N 1
ATOM 695 C CA . GLN A 1 86 ? 6.718 10.174 -0.200 1.00 83.12 86 GLN A CA 1
ATOM 696 C C . GLN A 1 86 ? 5.384 9.423 -0.151 1.00 83.12 86 GLN A C 1
ATOM 698 O O . GLN A 1 86 ? 5.374 8.250 0.211 1.00 83.12 86 GLN A O 1
ATOM 703 N N . ALA A 1 87 ? 4.290 10.045 -0.600 1.00 82.94 87 ALA A N 1
ATOM 704 C CA . ALA A 1 87 ? 2.979 9.399 -0.680 1.00 82.94 87 ALA A CA 1
ATOM 705 C C . ALA A 1 87 ? 3.006 8.156 -1.585 1.00 82.94 87 ALA A C 1
ATOM 707 O O . ALA A 1 87 ? 2.464 7.109 -1.236 1.00 82.94 87 ALA A O 1
ATOM 708 N N . ILE A 1 88 ? 3.715 8.233 -2.717 1.00 81.19 88 ILE A N 1
ATOM 709 C CA . ILE A 1 88 ? 3.952 7.085 -3.592 1.00 81.19 88 ILE A CA 1
ATOM 710 C C . ILE A 1 88 ? 4.732 6.020 -2.826 1.00 81.19 88 ILE A C 1
ATOM 712 O O . ILE A 1 88 ? 4.252 4.898 -2.751 1.00 81.19 88 ILE A O 1
ATOM 716 N N . LYS A 1 89 ? 5.862 6.349 -2.187 1.00 77.25 89 LYS A N 1
ATOM 717 C CA . LYS A 1 89 ? 6.665 5.379 -1.415 1.00 77.25 89 LYS A CA 1
ATOM 718 C C . LYS A 1 89 ? 5.904 4.700 -0.274 1.00 77.25 89 LYS A C 1
ATOM 720 O O . LYS A 1 89 ? 6.146 3.523 -0.003 1.00 77.25 89 LYS A O 1
ATOM 725 N N . ASP A 1 90 ? 4.999 5.426 0.368 1.00 75.25 90 ASP A N 1
ATOM 726 C CA . ASP A 1 90 ? 4.180 4.933 1.477 1.00 75.25 90 ASP A CA 1
ATOM 727 C C . ASP A 1 90 ? 2.941 4.160 0.997 1.00 75.25 90 ASP A C 1
ATOM 729 O O . ASP A 1 90 ? 2.346 3.403 1.765 1.00 75.25 90 ASP A O 1
ATOM 733 N N . SER A 1 91 ? 2.562 4.304 -0.276 1.00 74.69 91 SER A N 1
ATOM 734 C CA . SER A 1 91 ? 1.430 3.579 -0.844 1.00 74.69 91 SER A CA 1
ATOM 735 C C . SER A 1 91 ? 1.731 2.087 -0.987 1.00 74.69 91 SER A C 1
ATOM 737 O O . SER A 1 91 ? 2.781 1.676 -1.493 1.00 74.69 91 SER A O 1
ATOM 739 N N . LEU A 1 92 ? 0.744 1.261 -0.632 1.00 67.50 92 LEU A N 1
ATOM 740 C CA . LEU A 1 92 ? 0.778 -0.174 -0.925 1.00 67.50 92 LEU A CA 1
ATOM 741 C C . LEU A 1 92 ? 0.948 -0.435 -2.423 1.00 67.50 92 LEU A C 1
ATOM 743 O O . LEU A 1 92 ? 1.651 -1.358 -2.816 1.00 67.50 92 LEU A O 1
ATOM 747 N N . PHE A 1 93 ? 0.354 0.427 -3.253 1.00 67.62 93 PHE A N 1
ATOM 748 C CA . PHE A 1 93 ? 0.485 0.384 -4.704 1.00 67.62 93 PHE A CA 1
ATOM 749 C C . PHE A 1 93 ? 1.959 0.379 -5.131 1.00 67.62 93 PHE A C 1
ATOM 751 O O . PHE A 1 93 ? 2.393 -0.522 -5.834 1.00 67.62 93 PHE A O 1
ATOM 758 N N . TYR A 1 94 ? 2.769 1.329 -4.671 1.00 68.06 94 TYR A N 1
ATOM 759 C CA . TYR A 1 94 ? 4.191 1.355 -5.009 1.00 68.06 94 TYR A CA 1
ATOM 760 C C . TYR A 1 94 ? 4.959 0.169 -4.415 1.00 68.06 94 TYR A C 1
ATOM 762 O O . TYR A 1 94 ? 5.682 -0.515 -5.142 1.00 68.06 94 TYR A O 1
ATOM 770 N N . GLN A 1 95 ? 4.784 -0.083 -3.112 1.00 66.44 95 GLN A N 1
ATOM 771 C CA . GLN A 1 95 ? 5.529 -1.118 -2.387 1.00 66.44 95 GLN A CA 1
ATOM 772 C C . GLN A 1 95 ? 5.302 -2.513 -2.981 1.00 66.44 95 GLN A C 1
ATOM 774 O O . GLN A 1 95 ? 6.193 -3.357 -2.903 1.00 66.44 95 GLN A O 1
ATOM 779 N N . PHE A 1 96 ? 4.138 -2.732 -3.599 1.00 66.81 96 PHE A N 1
ATOM 780 C CA . PHE A 1 96 ? 3.737 -4.012 -4.168 1.00 66.81 96 PHE A CA 1
ATOM 781 C C . PHE A 1 96 ? 3.729 -4.064 -5.698 1.00 66.81 96 PHE A C 1
ATOM 783 O O . PHE A 1 96 ? 3.524 -5.139 -6.239 1.00 66.81 96 PHE A O 1
ATOM 790 N N . LEU A 1 97 ? 3.918 -2.976 -6.447 1.00 62.84 97 LEU A N 1
ATOM 791 C CA . LEU A 1 97 ? 3.813 -3.026 -7.923 1.00 62.84 97 LEU A CA 1
ATOM 792 C C . LEU A 1 97 ? 5.069 -2.589 -8.658 1.00 62.84 97 LEU A C 1
ATOM 794 O O . LEU A 1 97 ? 5.206 -2.859 -9.851 1.00 62.84 97 LEU A O 1
ATOM 798 N N . LEU A 1 98 ? 5.992 -1.938 -7.959 1.00 62.75 98 LEU A N 1
ATOM 799 C CA . LEU A 1 98 ? 7.265 -1.505 -8.518 1.00 62.75 98 LEU A CA 1
ATOM 800 C C . LEU A 1 98 ? 8.419 -2.156 -7.750 1.00 62.75 98 LEU A C 1
ATOM 802 O O . LEU A 1 98 ? 9.231 -1.447 -7.150 1.00 62.75 98 LEU A O 1
ATOM 806 N N . PRO A 1 99 ? 8.502 -3.503 -7.732 1.00 62.09 99 PRO A N 1
ATOM 807 C CA . PRO A 1 99 ? 9.631 -4.154 -7.107 1.00 62.09 99 PRO A CA 1
ATOM 808 C C . PRO A 1 99 ? 10.939 -3.792 -7.838 1.00 62.09 99 PRO A C 1
ATOM 810 O O . PRO A 1 99 ? 10.924 -3.509 -9.041 1.00 62.09 99 PRO A O 1
ATOM 813 N N . PRO A 1 100 ? 12.078 -3.802 -7.129 1.00 57.06 100 PRO A N 1
ATOM 814 C CA . PRO A 1 100 ? 13.432 -3.648 -7.669 1.00 57.06 100 PRO A CA 1
ATOM 815 C C . PRO A 1 100 ? 13.824 -4.633 -8.783 1.00 57.06 100 PRO A C 1
ATOM 817 O O . PRO A 1 100 ? 14.650 -5.513 -8.584 1.00 57.06 100 PRO A O 1
ATOM 820 N N . VAL A 1 101 ? 13.289 -4.479 -9.992 1.00 56.00 101 VAL A N 1
ATOM 821 C CA . VAL A 1 101 ? 13.501 -5.440 -11.097 1.00 56.00 101 VAL A CA 1
ATOM 822 C C . VAL A 1 101 ? 14.841 -5.226 -11.829 1.00 56.00 101 VAL A C 1
ATOM 824 O O . VAL A 1 101 ? 15.235 -6.040 -12.658 1.00 56.00 101 VAL A O 1
ATOM 827 N N . TYR A 1 102 ? 15.579 -4.152 -11.518 1.00 51.38 102 TYR A N 1
ATOM 828 C CA . TYR A 1 102 ? 16.683 -3.655 -12.357 1.00 51.38 102 TYR A CA 1
ATOM 829 C C . TYR A 1 102 ? 18.111 -3.830 -11.803 1.00 51.38 102 TYR A C 1
ATOM 831 O O . TYR A 1 102 ? 19.052 -3.283 -12.376 1.00 51.38 102 TYR A O 1
ATOM 839 N N . GLY A 1 103 ? 18.304 -4.601 -10.729 1.00 46.91 103 GLY A N 1
ATOM 840 C CA . GLY A 1 103 ? 19.638 -4.971 -10.232 1.00 46.91 103 GLY A CA 1
ATOM 841 C C . GLY A 1 103 ? 20.027 -6.394 -10.639 1.00 46.91 103 GLY A C 1
ATOM 842 O O . GLY A 1 103 ? 19.154 -7.253 -10.734 1.00 46.91 103 GLY A O 1
ATOM 843 N N . GLU A 1 104 ? 21.322 -6.657 -10.868 1.00 43.09 104 GLU A N 1
ATOM 844 C CA . GLU A 1 104 ? 21.856 -8.006 -11.117 1.00 43.09 104 GLU A CA 1
ATOM 845 C C . GLU A 1 104 ? 21.233 -9.025 -10.147 1.00 43.09 104 GLU A C 1
ATOM 847 O O . GLU A 1 104 ? 21.468 -8.983 -8.939 1.00 43.09 104 GLU A O 1
ATOM 852 N N . CYS A 1 105 ? 20.410 -9.928 -10.691 1.00 46.97 105 CYS A N 1
ATOM 853 C CA . CYS A 1 105 ? 19.653 -10.957 -9.974 1.00 46.97 105 CYS A CA 1
ATOM 854 C C . CYS A 1 105 ? 20.565 -12.080 -9.447 1.00 46.97 105 CYS A C 1
ATOM 856 O O . CYS A 1 105 ? 20.378 -13.249 -9.777 1.00 46.97 105 CYS A O 1
ATOM 858 N N . SER A 1 106 ? 21.590 -11.742 -8.665 1.00 44.69 106 SER A N 1
ATOM 859 C CA . SER A 1 106 ? 22.553 -12.709 -8.127 1.00 44.69 106 SER A CA 1
ATOM 860 C C . SER A 1 106 ? 22.273 -13.113 -6.675 1.00 44.69 106 SER A C 1
ATOM 862 O O . SER A 1 106 ? 22.877 -14.064 -6.182 1.00 44.69 106 SER A O 1
ATOM 864 N N . GLN A 1 107 ? 21.333 -12.463 -5.980 1.00 52.69 107 GLN A N 1
ATOM 865 C CA . GLN A 1 107 ? 20.970 -12.784 -4.594 1.00 52.69 107 GLN A CA 1
ATOM 866 C C . GLN A 1 107 ? 19.465 -12.627 -4.400 1.00 52.69 107 GLN A C 1
ATOM 868 O O . GLN A 1 107 ? 18.911 -11.667 -4.919 1.00 52.69 107 GLN A O 1
ATOM 873 N N . LYS A 1 108 ? 18.816 -13.545 -3.663 1.00 59.50 108 LYS A N 1
ATOM 874 C CA . LYS A 1 108 ? 17.404 -13.440 -3.241 1.00 59.50 108 LYS A CA 1
ATOM 875 C C . LYS A 1 108 ? 17.176 -12.070 -2.587 1.00 59.50 108 LYS A C 1
ATOM 877 O O . LYS A 1 108 ? 17.608 -11.895 -1.443 1.00 59.50 108 LYS A O 1
ATOM 882 N N . PRO A 1 109 ? 16.566 -11.094 -3.274 1.00 64.25 109 PRO A N 1
ATOM 883 C CA . PRO A 1 109 ? 16.458 -9.760 -2.721 1.00 64.25 109 PRO A CA 1
ATOM 884 C C . PRO A 1 109 ? 15.471 -9.794 -1.556 1.00 64.25 109 PRO A C 1
ATOM 886 O O . PRO A 1 109 ? 14.408 -10.411 -1.640 1.00 64.25 109 PRO A O 1
ATOM 889 N N . ILE A 1 110 ? 15.847 -9.151 -0.453 1.00 67.62 110 ILE A N 1
ATOM 890 C CA . ILE A 1 110 ? 14.934 -8.873 0.654 1.00 67.62 110 ILE A CA 1
ATOM 891 C C . ILE A 1 110 ? 14.705 -7.371 0.667 1.00 67.62 110 ILE A C 1
ATOM 893 O O . ILE A 1 110 ? 15.626 -6.599 0.956 1.00 67.62 110 ILE A O 1
ATOM 897 N N . HIS A 1 111 ? 13.472 -6.962 0.389 1.00 73.88 111 HIS A N 1
ATOM 898 C CA . HIS A 1 111 ? 13.078 -5.557 0.404 1.00 73.88 111 HIS A CA 1
ATOM 899 C C . HIS A 1 111 ? 12.437 -5.231 1.740 1.00 73.88 111 HIS A C 1
ATOM 901 O O . HIS A 1 111 ? 11.442 -5.838 2.127 1.00 73.88 111 HIS A O 1
ATOM 907 N N . LYS A 1 112 ? 13.014 -4.278 2.470 1.00 77.94 112 LYS A N 1
ATOM 908 C CA . LYS A 1 112 ? 12.431 -3.795 3.723 1.00 77.94 112 LYS A CA 1
ATOM 909 C C . LYS A 1 112 ? 11.558 -2.587 3.426 1.00 77.94 112 LYS A C 1
ATOM 911 O O . LYS A 1 112 ? 12.071 -1.565 2.974 1.00 77.94 112 LYS A O 1
ATOM 916 N N . VAL A 1 113 ? 10.266 -2.710 3.693 1.00 77.75 113 VAL A N 1
ATOM 917 C CA . VAL A 1 113 ? 9.275 -1.643 3.516 1.00 77.75 113 VAL A CA 1
ATOM 918 C C . VAL A 1 113 ? 8.494 -1.426 4.807 1.00 77.75 113 VAL A C 1
ATOM 920 O O . VAL A 1 113 ? 8.585 -2.219 5.746 1.00 77.75 113 VAL A O 1
ATOM 923 N N . ILE A 1 114 ? 7.748 -0.327 4.870 1.00 82.88 114 ILE A N 1
ATOM 924 C CA . ILE A 1 114 ? 6.851 -0.019 5.981 1.00 82.88 114 ILE A CA 1
ATOM 925 C C . ILE A 1 114 ? 5.444 0.109 5.409 1.00 82.88 114 ILE A C 1
ATOM 927 O O . ILE A 1 114 ? 5.169 1.033 4.650 1.00 82.88 114 ILE A O 1
ATOM 931 N N . VAL A 1 115 ? 4.562 -0.803 5.801 1.00 83.00 115 VAL A N 1
ATOM 932 C CA . VAL A 1 115 ? 3.168 -0.850 5.357 1.00 83.00 115 VAL A CA 1
ATOM 933 C C . VAL A 1 115 ? 2.271 -0.221 6.414 1.00 83.00 115 VAL A C 1
ATOM 935 O O . VAL A 1 115 ? 2.354 -0.566 7.588 1.00 83.00 115 VAL A O 1
ATOM 938 N N . GLN A 1 116 ? 1.384 0.683 6.013 1.00 84.69 116 GLN A N 1
ATOM 939 C CA . GLN A 1 116 ? 0.341 1.208 6.892 1.00 84.69 116 GLN A CA 1
ATOM 940 C C . GLN A 1 116 ? -0.723 0.129 7.163 1.00 84.69 116 GLN A C 1
ATOM 942 O O . GLN A 1 116 ? -1.251 -0.467 6.219 1.00 84.69 116 GLN A O 1
ATOM 947 N N . SER A 1 117 ? -1.066 -0.103 8.434 1.00 86.88 117 SER A N 1
ATOM 948 C CA . SER A 1 117 ? -2.190 -0.975 8.795 1.00 86.88 117 SER A CA 1
ATOM 949 C C . SER A 1 117 ? -3.497 -0.398 8.257 1.00 86.88 117 SER A C 1
ATOM 951 O O . SER A 1 117 ? -3.743 0.810 8.332 1.00 86.88 117 SER A O 1
ATOM 953 N N . GLN A 1 118 ? -4.328 -1.282 7.716 1.00 84.81 118 GLN A N 1
ATOM 954 C CA . GLN A 1 118 ? -5.644 -0.967 7.175 1.00 84.81 118 GLN A CA 1
ATOM 955 C C . GLN A 1 118 ? -6.730 -1.040 8.249 1.00 84.81 118 GLN A C 1
ATOM 957 O O . GLN A 1 118 ? -7.768 -0.396 8.104 1.00 84.81 118 GLN A O 1
ATOM 962 N N . LEU A 1 119 ? -6.496 -1.801 9.324 1.00 86.94 119 LEU A N 1
ATOM 963 C CA . LEU A 1 119 ? -7.408 -1.883 10.467 1.00 86.94 119 LEU A CA 1
ATOM 964 C C . LEU A 1 119 ? -7.033 -0.924 11.603 1.00 86.94 119 LEU A C 1
ATOM 966 O O . LEU A 1 119 ? -7.911 -0.490 12.339 1.00 86.94 119 LEU A O 1
ATOM 970 N N . TYR A 1 120 ? -5.766 -0.539 11.744 1.00 87.44 120 TYR A N 1
ATOM 971 C CA . TYR A 1 120 ? -5.290 0.347 12.807 1.00 87.44 120 TYR A CA 1
ATOM 972 C C . TYR A 1 120 ? -4.523 1.527 12.200 1.00 87.44 120 TYR A C 1
ATOM 974 O O . TYR A 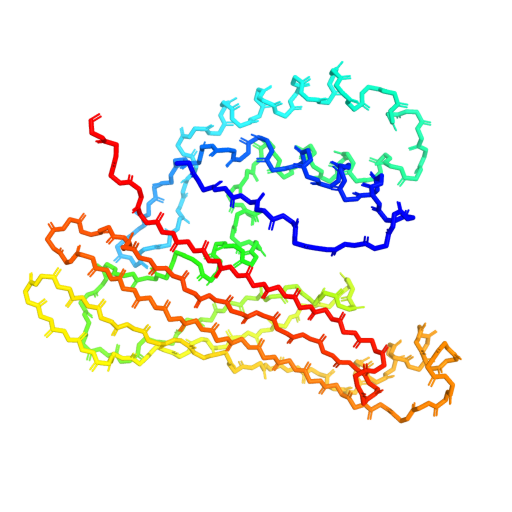1 120 ? -3.306 1.493 12.067 1.00 87.44 120 TYR A O 1
ATOM 982 N N . GLN A 1 121 ? -5.220 2.608 11.837 1.00 75.62 121 GLN A N 1
ATOM 983 C CA . GLN A 1 121 ? -4.647 3.733 11.069 1.00 75.62 121 GLN A CA 1
ATOM 984 C C . GLN A 1 121 ? -3.446 4.448 11.727 1.00 75.62 121 GLN A C 1
ATOM 986 O O . GLN A 1 121 ? -2.721 5.173 11.054 1.00 75.62 121 GLN A O 1
ATOM 991 N N . SER A 1 122 ? -3.202 4.261 13.027 1.00 80.50 122 SER A N 1
ATOM 992 C CA . SER A 1 122 ? -2.004 4.785 13.702 1.00 80.50 122 SER A CA 1
ATOM 993 C C . SER A 1 122 ? -0.774 3.882 13.573 1.00 80.50 122 SER A C 1
ATOM 995 O O . SER A 1 122 ? 0.321 4.286 13.963 1.00 80.50 122 SER A O 1
ATOM 997 N N . GLU A 1 123 ? -0.938 2.661 13.063 1.00 88.81 123 GLU A N 1
ATOM 998 C CA . GLU A 1 123 ? 0.071 1.608 13.116 1.00 88.81 123 GLU A CA 1
ATOM 999 C C . GLU A 1 123 ? 0.723 1.350 11.768 1.00 88.81 123 GLU A C 1
ATOM 1001 O O . GLU A 1 123 ? 0.075 1.246 10.729 1.00 88.81 123 GLU A O 1
ATOM 1006 N N . LYS A 1 124 ? 2.041 1.192 11.808 1.00 89.12 124 LYS A N 1
ATOM 1007 C CA . LYS A 1 124 ? 2.866 0.895 10.646 1.00 89.12 124 LYS A CA 1
ATOM 1008 C C . LYS A 1 124 ? 3.609 -0.405 10.895 1.00 89.12 124 LYS A C 1
ATOM 1010 O O . LYS A 1 124 ? 4.231 -0.570 11.940 1.00 89.12 124 LYS A O 1
ATOM 1015 N N . PHE A 1 125 ? 3.562 -1.308 9.929 1.00 88.19 125 PHE A N 1
ATOM 1016 C CA . PHE A 1 125 ? 4.185 -2.618 9.990 1.00 88.19 125 PHE A CA 1
ATOM 1017 C C . PHE A 1 125 ? 5.475 -2.616 9.172 1.00 88.19 125 PHE A C 1
ATOM 1019 O O . PHE A 1 125 ? 5.426 -2.477 7.949 1.00 88.19 125 PHE A O 1
ATOM 1026 N N . PRO A 1 126 ? 6.645 -2.778 9.806 1.00 89.25 126 PRO A N 1
ATOM 1027 C CA . PRO A 1 126 ? 7.851 -3.166 9.096 1.00 89.25 126 PRO A CA 1
ATOM 1028 C C . PRO A 1 126 ? 7.650 -4.530 8.426 1.00 89.25 126 PRO A C 1
ATOM 1030 O O . PRO A 1 126 ? 7.256 -5.501 9.076 1.00 89.25 126 PRO A O 1
ATOM 1033 N N . VAL A 1 127 ? 7.950 -4.611 7.132 1.00 87.31 127 VAL A N 1
ATOM 1034 C CA . VAL A 1 127 ? 7.802 -5.830 6.329 1.00 87.31 127 VAL A CA 1
ATOM 1035 C C . VAL A 1 127 ? 9.108 -6.129 5.618 1.00 87.31 127 VAL A C 1
ATOM 1037 O O . VAL A 1 127 ? 9.701 -5.251 4.993 1.00 87.31 127 VAL A O 1
ATOM 1040 N N . ALA A 1 128 ? 9.549 -7.380 5.693 1.00 87.19 128 ALA A N 1
ATOM 1041 C CA . ALA A 1 128 ? 10.571 -7.922 4.813 1.00 87.19 128 ALA A CA 1
ATOM 1042 C C . ALA A 1 128 ? 9.877 -8.688 3.681 1.00 87.19 128 ALA A C 1
ATOM 1044 O O . ALA A 1 128 ? 9.266 -9.726 3.919 1.00 87.19 128 ALA A O 1
ATOM 1045 N N . ILE A 1 129 ? 9.941 -8.160 2.464 1.00 84.75 129 ILE A N 1
ATOM 1046 C CA . ILE A 1 129 ? 9.421 -8.811 1.265 1.00 84.75 129 ILE A CA 1
ATOM 1047 C C . ILE A 1 129 ? 10.527 -9.685 0.690 1.00 84.75 129 ILE A C 1
ATOM 1049 O O . ILE A 1 129 ? 11.591 -9.188 0.322 1.00 84.75 129 ILE A O 1
ATOM 1053 N N . GLU A 1 130 ? 10.269 -10.985 0.627 1.00 84.50 130 GLU A N 1
ATOM 1054 C CA . GLU A 1 130 ? 11.170 -11.964 0.029 1.00 84.50 130 GLU A CA 1
ATOM 1055 C C . GLU A 1 130 ? 10.735 -12.257 -1.401 1.00 84.50 130 GLU A C 1
ATOM 1057 O O . GLU A 1 130 ? 9.570 -12.586 -1.634 1.00 84.50 130 GLU A O 1
ATOM 1062 N N . GLU A 1 131 ? 11.671 -12.180 -2.348 1.00 81.25 131 GLU A N 1
ATOM 1063 C CA . GLU A 1 131 ? 11.410 -12.524 -3.746 1.00 81.25 131 GLU A CA 1
ATOM 1064 C C . GLU A 1 131 ? 11.945 -13.918 -4.085 1.00 81.25 131 GLU A C 1
ATOM 1066 O O . GLU A 1 131 ? 13.091 -14.272 -3.792 1.00 81.25 131 GLU A O 1
ATOM 1071 N N . ASN A 1 132 ? 11.109 -14.709 -4.751 1.00 81.69 132 ASN A N 1
ATOM 1072 C CA . ASN A 1 132 ? 11.431 -16.035 -5.250 1.00 81.69 132 ASN A CA 1
ATOM 1073 C C . ASN A 1 132 ? 11.240 -16.061 -6.768 1.00 81.69 132 ASN A C 1
ATOM 1075 O O . ASN A 1 132 ? 10.130 -15.886 -7.272 1.00 81.69 132 ASN A O 1
ATOM 1079 N N . PHE A 1 133 ? 12.329 -16.306 -7.494 1.00 79.38 133 PHE A N 1
ATOM 1080 C CA . PHE A 1 133 ? 12.295 -16.502 -8.940 1.00 79.38 133 PHE A CA 1
ATOM 1081 C C . PHE A 1 133 ? 11.739 -17.889 -9.249 1.00 79.38 133 PHE A C 1
ATOM 1083 O O . PHE A 1 133 ? 12.287 -18.895 -8.797 1.00 79.38 133 PHE A O 1
ATOM 1090 N N . ILE A 1 134 ? 10.651 -17.932 -10.013 1.00 82.88 134 ILE A N 1
ATOM 1091 C CA . ILE A 1 134 ? 10.005 -19.181 -10.426 1.00 82.88 134 ILE A CA 1
ATOM 1092 C C . ILE A 1 134 ? 10.574 -19.644 -11.762 1.00 82.88 134 ILE A C 1
ATOM 1094 O O . ILE A 1 134 ? 10.928 -20.811 -11.918 1.00 82.88 134 ILE A O 1
ATOM 1098 N N . SER A 1 135 ? 10.698 -18.724 -12.720 1.00 81.69 135 SER A N 1
ATOM 1099 C CA . SER A 1 135 ? 11.266 -19.002 -14.035 1.00 81.69 135 SER A CA 1
ATOM 1100 C C . SER A 1 135 ? 11.977 -17.772 -14.602 1.00 81.69 135 SER A C 1
ATOM 1102 O O . SER A 1 135 ? 11.621 -16.630 -14.307 1.00 81.69 135 SER A O 1
ATOM 1104 N N . SER A 1 136 ? 13.018 -18.012 -15.399 1.00 79.50 136 SER A N 1
ATOM 1105 C CA . SER A 1 136 ? 13.766 -16.970 -16.100 1.00 79.50 136 SER A CA 1
ATOM 1106 C C . SER A 1 136 ? 14.121 -17.460 -17.496 1.00 79.50 136 SER A C 1
ATOM 1108 O O . SER A 1 136 ? 14.823 -18.458 -17.663 1.00 79.50 136 SER A O 1
ATOM 1110 N N . THR A 1 137 ? 13.592 -16.775 -18.504 1.00 80.25 137 THR A N 1
ATOM 1111 C CA . THR A 1 137 ? 13.854 -17.021 -19.923 1.00 80.25 137 THR A CA 1
ATOM 1112 C C . THR A 1 137 ? 14.336 -15.728 -20.585 1.00 80.25 137 THR A C 1
ATOM 1114 O O . THR A 1 137 ? 14.109 -14.638 -20.053 1.00 80.25 137 THR A O 1
AT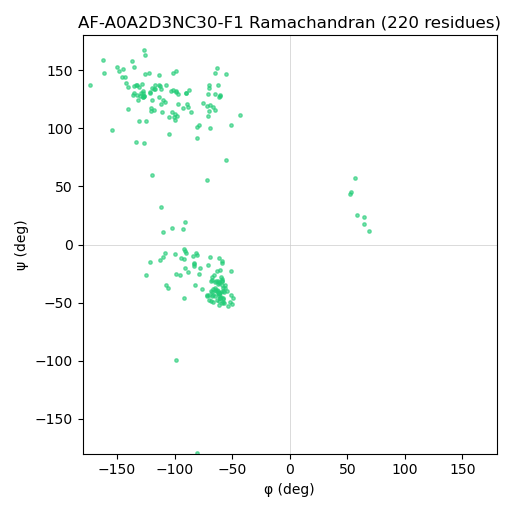OM 1117 N N . PRO A 1 138 ? 14.950 -15.790 -21.780 1.00 77.31 138 PRO A N 1
ATOM 1118 C CA . PRO A 1 138 ? 15.304 -14.587 -22.533 1.00 77.31 138 PRO A CA 1
ATOM 1119 C C . PRO A 1 138 ? 14.120 -13.673 -22.882 1.00 77.31 138 PRO A C 1
ATOM 1121 O O . PRO A 1 138 ? 14.351 -12.538 -23.289 1.00 77.31 138 PRO A O 1
ATOM 1124 N N . GLN A 1 139 ? 12.874 -14.141 -22.757 1.00 83.00 139 GLN A N 1
ATOM 1125 C CA . GLN A 1 139 ? 11.656 -13.396 -23.085 1.00 83.00 139 GLN A CA 1
ATOM 1126 C C . GLN A 1 139 ? 10.886 -12.924 -21.848 1.00 83.00 139 GLN A C 1
ATOM 1128 O O . GLN A 1 139 ? 10.310 -11.835 -21.871 1.00 83.00 139 GLN A O 1
ATOM 1133 N N . GLU A 1 140 ? 10.844 -13.742 -20.796 1.00 83.94 140 GLU A N 1
ATOM 1134 C CA . GLU A 1 140 ? 10.008 -13.521 -19.618 1.00 83.94 140 GLU A CA 1
ATOM 1135 C C . GLU A 1 140 ? 10.684 -14.006 -18.328 1.00 83.94 140 GLU A C 1
ATOM 1137 O O . GLU A 1 140 ? 11.359 -15.039 -18.316 1.00 83.94 140 GLU A O 1
ATOM 1142 N N . VAL A 1 141 ? 10.460 -13.265 -17.242 1.00 84.12 141 VAL A N 1
ATOM 1143 C CA . VAL A 1 141 ? 10.802 -13.639 -15.865 1.00 84.12 141 VAL A CA 1
ATOM 1144 C C . VAL A 1 141 ? 9.531 -13.675 -15.025 1.00 84.12 141 VAL A C 1
ATOM 1146 O O . VAL A 1 141 ? 8.719 -12.749 -15.078 1.00 84.12 141 VAL A O 1
ATOM 1149 N N . GLU A 1 142 ? 9.392 -14.728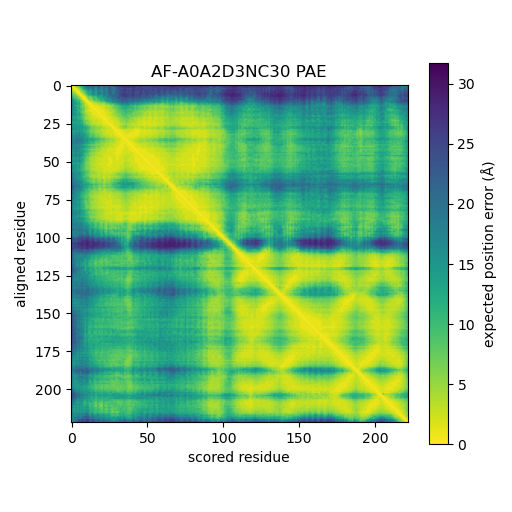 -14.223 1.00 87.56 142 GLU A N 1
ATOM 1150 C CA . GLU A 1 142 ? 8.305 -14.908 -13.267 1.00 87.56 142 GLU A CA 1
ATOM 1151 C C . GLU A 1 142 ? 8.841 -14.859 -11.834 1.00 87.56 142 GLU A C 1
ATOM 1153 O O . GLU A 1 142 ? 9.766 -15.594 -11.471 1.00 87.56 142 GLU A O 1
ATOM 1158 N N . ILE A 1 143 ? 8.237 -13.998 -11.015 1.00 85.38 143 ILE A N 1
ATOM 1159 C CA . ILE A 1 143 ? 8.647 -13.746 -9.630 1.00 85.38 143 ILE A CA 1
ATOM 1160 C C . ILE A 1 143 ? 7.430 -13.894 -8.722 1.00 85.38 143 ILE A C 1
ATOM 1162 O O . ILE A 1 143 ? 6.348 -13.398 -9.039 1.00 85.38 143 ILE A O 1
ATOM 1166 N N . ILE A 1 144 ? 7.614 -14.540 -7.573 1.00 88.38 144 ILE A N 1
ATOM 1167 C CA . ILE A 1 144 ? 6.659 -14.522 -6.465 1.00 88.38 144 ILE A CA 1
ATOM 1168 C C . ILE A 1 144 ? 7.276 -13.771 -5.292 1.00 88.38 144 ILE A C 1
ATOM 1170 O O . ILE A 1 144 ? 8.435 -13.991 -4.948 1.00 88.38 144 ILE A O 1
ATOM 1174 N N . GLN A 1 145 ? 6.485 -12.920 -4.656 1.00 87.81 145 GLN A N 1
ATOM 1175 C CA . GLN A 1 145 ? 6.825 -12.234 -3.422 1.00 87.81 145 GLN A CA 1
ATOM 1176 C C . GLN A 1 145 ? 5.951 -12.700 -2.265 1.00 87.81 145 GLN A C 1
ATOM 1178 O O . GLN A 1 145 ? 4.759 -12.954 -2.445 1.00 87.81 145 GLN A O 1
ATOM 1183 N N . ALA A 1 146 ? 6.540 -12.742 -1.072 1.00 89.62 146 ALA A N 1
ATOM 1184 C CA . ALA A 1 146 ? 5.824 -12.933 0.184 1.00 89.62 146 ALA A CA 1
ATOM 1185 C C . ALA A 1 146 ? 6.339 -11.956 1.248 1.00 89.62 146 ALA A C 1
ATOM 1187 O O . ALA A 1 146 ? 7.548 -11.754 1.387 1.00 89.62 146 ALA A O 1
ATOM 1188 N N . GLY A 1 147 ? 5.420 -11.345 1.997 1.00 89.19 147 GLY A N 1
ATOM 1189 C CA . GLY A 1 147 ? 5.749 -10.418 3.079 1.00 89.19 147 GLY A CA 1
ATOM 1190 C C . GLY A 1 147 ? 5.898 -11.123 4.423 1.00 89.19 147 GLY A C 1
ATOM 1191 O O . GLY A 1 147 ? 5.010 -11.859 4.846 1.00 89.19 147 GLY A O 1
ATOM 1192 N N . LYS A 1 148 ? 6.997 -10.852 5.128 1.00 90.88 148 LYS A N 1
ATOM 1193 C CA . LYS A 1 148 ? 7.193 -11.211 6.537 1.00 90.88 148 LYS A CA 1
ATOM 1194 C C . LYS A 1 148 ? 7.048 -9.967 7.399 1.00 90.88 148 LYS A C 1
ATOM 1196 O O . LYS A 1 148 ? 7.897 -9.076 7.356 1.00 90.88 148 LYS A O 1
ATOM 1201 N N . PHE A 1 149 ? 5.964 -9.913 8.162 1.00 90.69 149 PHE A N 1
ATOM 1202 C CA . PHE A 1 149 ? 5.609 -8.768 8.991 1.00 90.69 149 PHE A CA 1
ATOM 1203 C C . PHE A 1 149 ? 6.257 -8.871 10.372 1.00 90.69 149 PHE A C 1
ATOM 1205 O O . PHE A 1 149 ? 6.198 -9.916 11.018 1.00 90.69 149 PHE A O 1
ATOM 1212 N N . ASN A 1 150 ? 6.860 -7.777 10.829 1.00 90.50 150 ASN A N 1
ATOM 1213 C CA . ASN A 1 150 ? 7.349 -7.640 12.195 1.00 90.50 150 ASN A CA 1
ATOM 1214 C C . ASN A 1 150 ? 6.394 -6.728 12.971 1.00 90.50 150 ASN A C 1
ATOM 1216 O O . ASN A 1 150 ? 6.488 -5.506 12.875 1.00 90.50 150 ASN A O 1
ATOM 1220 N N . ILE A 1 151 ? 5.446 -7.332 13.681 1.00 92.06 151 ILE A N 1
ATOM 1221 C CA . ILE A 1 151 ? 4.330 -6.639 14.329 1.00 92.06 151 ILE A CA 1
ATOM 1222 C C . ILE A 1 151 ? 4.467 -6.757 15.846 1.00 92.06 151 ILE A C 1
ATOM 1224 O O . ILE A 1 151 ? 4.748 -7.833 16.373 1.00 92.06 151 ILE A O 1
ATOM 1228 N N . ASP A 1 152 ? 4.224 -5.651 16.550 1.00 91.94 152 ASP A N 1
ATOM 1229 C CA . ASP A 1 152 ? 4.020 -5.665 17.997 1.00 91.94 152 ASP A CA 1
ATOM 1230 C C . ASP A 1 152 ? 2.579 -6.091 18.312 1.00 91.94 152 ASP A C 1
ATOM 1232 O O . ASP A 1 152 ? 1.650 -5.279 18.361 1.00 91.94 152 ASP A O 1
ATOM 1236 N N . TRP A 1 153 ? 2.398 -7.395 18.505 1.00 92.00 153 TRP A N 1
ATOM 1237 C CA . TRP A 1 153 ? 1.094 -7.998 18.777 1.00 92.00 153 TRP A CA 1
ATOM 1238 C C . TRP A 1 153 ? 0.451 -7.487 20.068 1.00 92.00 153 TRP A C 1
ATOM 1240 O O . TRP A 1 153 ? -0.764 -7.331 20.113 1.00 92.00 153 TRP A O 1
ATOM 1250 N N . SER A 1 154 ? 1.250 -7.162 21.090 1.00 93.00 154 SER A N 1
ATOM 1251 C CA . SER A 1 154 ? 0.742 -6.667 22.377 1.00 93.00 154 SER A CA 1
ATOM 1252 C C . SER A 1 154 ? 0.096 -5.287 22.240 1.00 93.00 154 SER A C 1
ATOM 1254 O O . SER A 1 154 ? -0.965 -4.999 22.808 1.00 93.00 154 SER A O 1
ATOM 1256 N N . LYS A 1 155 ? 0.702 -4.440 21.402 1.00 94.25 155 LYS A N 1
ATOM 1257 C CA . LYS A 1 155 ? 0.157 -3.132 21.059 1.00 94.25 155 LYS A CA 1
ATOM 1258 C C . LYS A 1 155 ? -1.138 -3.268 20.260 1.00 94.25 155 LYS A C 1
ATOM 1260 O O . LYS A 1 155 ? -2.105 -2.567 20.561 1.00 94.25 155 LYS A O 1
ATOM 1265 N N . LEU A 1 156 ? -1.182 -4.173 19.280 1.00 93.62 156 LEU A N 1
ATOM 1266 C CA . LEU A 1 156 ? -2.400 -4.419 18.501 1.00 93.62 156 LEU A CA 1
ATOM 1267 C C . LEU A 1 156 ? -3.536 -4.998 19.345 1.00 93.62 156 LEU A C 1
ATOM 1269 O O . LEU A 1 156 ? -4.672 -4.566 19.178 1.00 93.62 156 LEU A O 1
ATOM 1273 N N . GLU A 1 157 ? -3.245 -5.898 20.282 1.00 94.81 157 GLU A N 1
ATOM 1274 C CA . GLU A 1 157 ? -4.242 -6.433 21.215 1.00 94.81 157 GLU A CA 1
ATOM 1275 C C . GLU A 1 157 ? -4.846 -5.317 22.079 1.00 94.81 157 GLU A C 1
ATOM 1277 O O . GLU A 1 157 ? -6.064 -5.213 22.217 1.00 94.81 157 GLU A O 1
ATOM 1282 N N . THR A 1 158 ? -4.011 -4.395 22.565 1.00 94.62 158 THR A N 1
ATOM 1283 C CA . THR A 1 158 ? -4.476 -3.220 23.320 1.00 94.62 158 THR A CA 1
ATOM 1284 C C . THR A 1 158 ? -5.392 -2.324 22.476 1.00 94.62 158 THR A C 1
ATOM 1286 O O . THR A 1 158 ? -6.411 -1.819 22.957 1.00 94.62 158 THR A O 1
ATOM 1289 N N . LEU A 1 159 ? -5.046 -2.104 21.202 1.00 92.88 159 LEU A N 1
ATOM 1290 C CA . LEU A 1 159 ? -5.875 -1.319 20.284 1.00 92.88 159 LEU A CA 1
ATOM 1291 C C . LEU A 1 159 ? -7.183 -2.038 19.949 1.00 92.88 159 LEU A C 1
ATOM 1293 O O . LEU A 1 159 ? -8.230 -1.391 19.913 1.00 92.88 159 LEU A O 1
ATOM 1297 N N . TYR A 1 160 ? -7.139 -3.355 19.757 1.00 93.44 160 TYR A N 1
ATOM 1298 C CA . TYR A 1 160 ? -8.314 -4.191 19.549 1.00 93.44 160 TYR A CA 1
ATOM 1299 C C . TYR A 1 160 ? -9.286 -4.092 20.725 1.00 93.44 160 TYR A C 1
ATOM 1301 O O . TYR A 1 160 ? -10.464 -3.793 20.522 1.00 93.44 160 TYR A O 1
ATOM 1309 N N . ASP A 1 161 ? -8.792 -4.265 21.952 1.00 93.75 161 ASP A N 1
ATOM 1310 C CA . ASP A 1 161 ? -9.601 -4.172 23.167 1.00 93.75 161 ASP A CA 1
ATOM 1311 C C . ASP A 1 161 ? -10.288 -2.809 23.295 1.00 93.75 161 ASP A C 1
ATOM 1313 O O . ASP A 1 161 ? -11.449 -2.725 23.697 1.00 93.75 161 ASP A O 1
ATOM 1317 N N . LYS A 1 162 ? -9.594 -1.740 22.893 1.00 91.94 162 LYS A N 1
ATOM 1318 C CA . LYS A 1 162 ? -10.116 -0.373 22.944 1.00 91.94 162 LYS A CA 1
ATOM 1319 C C . LYS A 1 162 ? -11.120 -0.055 21.831 1.00 91.94 162 LYS A C 1
ATOM 1321 O O . LYS A 1 162 ? -12.047 0.716 22.070 1.00 91.94 162 LYS A O 1
ATOM 1326 N N . GLN A 1 163 ? -10.901 -0.553 20.615 1.00 88.81 163 GLN A N 1
ATOM 1327 C CA . GLN A 1 163 ? -11.615 -0.086 19.416 1.00 88.81 163 GLN A CA 1
ATOM 1328 C C . GLN A 1 163 ? -12.644 -1.087 18.892 1.00 88.81 163 GLN A C 1
ATOM 1330 O O . GLN A 1 163 ? -13.681 -0.679 18.373 1.00 88.81 163 GLN A O 1
ATOM 1335 N N . TYR A 1 164 ? -12.364 -2.386 19.013 1.00 87.31 164 TYR A N 1
ATOM 1336 C CA . TYR A 1 164 ? -13.043 -3.420 18.235 1.00 87.31 164 TYR A CA 1
ATOM 1337 C C . TYR A 1 164 ? -13.696 -4.523 19.067 1.00 87.31 164 TYR A C 1
ATOM 1339 O O . TYR A 1 164 ? -14.702 -5.078 18.636 1.00 87.31 164 TYR A O 1
ATOM 1347 N N . LYS A 1 165 ? -13.212 -4.813 20.277 1.00 91.38 165 LYS A N 1
ATOM 1348 C CA . LYS A 1 165 ? -13.730 -5.917 21.102 1.00 91.38 165 LYS A CA 1
ATOM 1349 C C . LYS A 1 165 ? -15.248 -5.888 21.294 1.00 91.38 165 LYS A C 1
ATOM 1351 O O . LYS A 1 165 ? -15.917 -6.884 21.031 1.00 91.38 165 LYS A O 1
ATOM 1356 N N . ALA A 1 166 ? -15.796 -4.735 21.678 1.00 87.06 166 ALA A N 1
ATOM 1357 C CA . ALA A 1 166 ? -17.231 -4.587 21.915 1.00 87.06 166 ALA A CA 1
ATOM 1358 C C . ALA A 1 166 ? -18.069 -4.809 20.641 1.00 87.06 166 ALA A C 1
ATOM 1360 O O . ALA A 1 166 ? -19.119 -5.442 20.694 1.00 87.06 166 ALA A O 1
ATOM 1361 N N . ILE A 1 167 ? -17.599 -4.330 19.481 1.00 86.88 167 ILE A N 1
ATOM 1362 C CA . ILE A 1 167 ? -18.312 -4.516 18.205 1.00 86.88 167 ILE A CA 1
ATOM 1363 C C . ILE A 1 167 ? -18.130 -5.928 17.629 1.00 86.88 167 ILE A C 1
ATOM 1365 O O . ILE A 1 167 ? -18.951 -6.376 16.833 1.00 86.88 167 ILE A O 1
ATOM 1369 N N . CYS A 1 168 ? -17.089 -6.642 18.061 1.00 86.62 168 CYS A N 1
ATOM 1370 C CA . CYS A 1 168 ? -16.825 -8.038 17.726 1.00 86.62 168 CYS A CA 1
ATOM 1371 C C . CYS A 1 168 ? -17.442 -9.025 18.734 1.00 86.62 168 CYS A C 1
ATOM 1373 O O . CYS A 1 168 ? -17.016 -10.177 18.786 1.00 86.62 168 CYS A O 1
ATOM 1375 N N . ASN A 1 169 ? -18.432 -8.602 19.534 1.00 88.12 169 ASN A N 1
ATOM 1376 C CA . ASN A 1 169 ? -19.106 -9.433 20.543 1.00 88.12 169 ASN A CA 1
ATOM 1377 C C . ASN A 1 169 ? -18.128 -10.124 21.513 1.00 88.12 169 ASN A C 1
ATOM 1379 O O . ASN A 1 169 ? -18.245 -11.322 21.773 1.00 88.12 169 ASN A O 1
ATOM 1383 N N . ASP A 1 170 ? -17.126 -9.382 21.991 1.00 89.12 170 ASP A N 1
ATOM 1384 C CA . ASP A 1 170 ? -16.107 -9.870 22.927 1.00 89.12 170 ASP A CA 1
ATOM 1385 C C . ASP A 1 170 ? -15.295 -11.072 22.412 1.00 89.12 170 ASP A C 1
ATOM 1387 O O . ASP A 1 170 ? -14.722 -11.841 23.190 1.00 89.12 170 ASP A O 1
ATOM 1391 N N . ALA A 1 171 ? -15.196 -11.227 21.087 1.00 89.44 171 ALA A N 1
ATOM 1392 C CA . ALA A 1 171 ? -14.306 -12.203 20.475 1.00 89.44 171 ALA A CA 1
ATOM 1393 C C . ALA A 1 171 ? -12.856 -11.998 20.948 1.00 89.44 171 ALA A C 1
ATOM 1395 O O . ALA A 1 171 ? -12.402 -10.874 21.188 1.00 89.44 171 ALA A O 1
ATOM 1396 N N . LYS A 1 172 ? -12.109 -13.101 21.068 1.00 92.31 172 LYS A N 1
ATOM 1397 C CA . LYS A 1 172 ? -10.682 -13.048 21.407 1.00 92.31 172 LYS A CA 1
ATOM 1398 C C . LYS A 1 172 ? -9.893 -12.363 20.296 1.00 92.31 172 LYS A C 1
ATOM 1400 O O . LYS A 1 172 ? -10.227 -12.509 19.120 1.00 92.31 172 LYS A O 1
ATOM 1405 N N . PHE A 1 173 ? -8.835 -11.663 20.690 1.00 93.19 173 PHE A N 1
ATOM 1406 C CA . PHE A 1 173 ? -7.865 -11.129 19.750 1.00 93.19 173 PHE A CA 1
ATOM 1407 C C . PHE A 1 173 ? -7.200 -12.276 18.978 1.00 93.19 173 PHE A C 1
ATOM 1409 O O . PHE A 1 173 ? -6.704 -13.234 19.568 1.00 93.19 173 PHE A O 1
ATOM 1416 N N . ASP A 1 174 ? -7.243 -12.170 17.657 1.00 92.50 174 ASP A N 1
ATOM 1417 C CA . ASP A 1 174 ? -6.617 -13.078 16.700 1.00 92.50 174 ASP A CA 1
ATOM 1418 C C . ASP A 1 174 ? -6.385 -12.254 15.441 1.00 92.50 174 ASP A C 1
ATOM 1420 O O . ASP A 1 174 ? -7.347 -11.969 14.733 1.00 92.50 174 ASP A O 1
ATOM 1424 N N . HIS A 1 175 ? -5.164 -11.754 15.248 1.00 93.50 175 HIS A N 1
ATOM 1425 C CA . HIS A 1 175 ? -4.825 -10.845 14.153 1.00 93.50 175 HIS A CA 1
ATOM 1426 C C . HIS A 1 175 ? -3.896 -11.535 13.169 1.00 93.50 175 HIS A C 1
ATOM 1428 O O . HIS A 1 175 ? -2.915 -12.173 13.552 1.00 93.50 175 HIS A O 1
ATOM 1434 N N . ASN A 1 176 ? -4.212 -11.386 11.891 1.00 93.25 176 ASN A N 1
ATOM 1435 C CA . ASN A 1 176 ? -3.476 -11.985 10.798 1.00 93.25 176 ASN A CA 1
ATOM 1436 C C . ASN A 1 176 ? -3.214 -10.935 9.717 1.00 93.25 176 ASN A C 1
ATOM 1438 O O . ASN A 1 176 ? -4.098 -10.156 9.360 1.00 93.25 176 ASN A O 1
ATOM 1442 N N . VAL A 1 177 ? -1.992 -10.939 9.181 1.00 93.19 177 VAL A N 1
ATOM 1443 C CA . VAL A 1 177 ? -1.585 -10.077 8.067 1.00 93.19 177 VAL A CA 1
ATOM 1444 C C . VAL A 1 177 ? -0.855 -10.912 7.031 1.00 93.19 177 VAL A C 1
ATOM 1446 O O . VAL A 1 177 ? 0.099 -11.623 7.349 1.00 93.19 177 VAL A O 1
ATOM 1449 N N . LEU A 1 178 ? -1.282 -10.798 5.779 1.00 92.62 178 LEU A N 1
ATOM 1450 C CA . LEU A 1 178 ? -0.711 -11.499 4.642 1.00 92.62 178 LEU A CA 1
ATOM 1451 C C . LEU A 1 178 ? -0.438 -10.518 3.506 1.00 92.62 178 LEU A C 1
ATOM 1453 O O . LEU A 1 178 ? -1.291 -9.714 3.134 1.00 92.62 178 LEU A O 1
ATOM 1457 N N . TYR A 1 179 ? 0.741 -10.659 2.907 1.00 90.44 179 TYR A N 1
ATOM 1458 C CA . TYR A 1 179 ? 1.064 -10.082 1.612 1.00 90.44 179 TYR A CA 1
ATOM 1459 C C . TYR A 1 179 ? 1.651 -11.157 0.708 1.00 90.44 179 TYR A C 1
ATOM 1461 O O . TYR A 1 179 ? 2.599 -11.850 1.093 1.00 90.44 179 TYR A O 1
ATOM 1469 N N . GLN A 1 180 ? 1.111 -11.250 -0.501 1.00 91.25 180 GLN A N 1
ATOM 1470 C CA . GLN A 1 180 ? 1.644 -12.082 -1.567 1.00 91.25 180 GLN A CA 1
ATOM 1471 C C . GLN A 1 180 ? 1.478 -11.387 -2.913 1.00 91.25 180 GLN A C 1
ATOM 1473 O O . GLN A 1 180 ? 0.464 -10.733 -3.162 1.00 91.25 180 GLN A O 1
ATOM 1478 N N . ALA A 1 181 ? 2.447 -11.565 -3.802 1.00 89.00 181 ALA A N 1
ATOM 1479 C CA . ALA A 1 181 ? 2.331 -11.081 -5.166 1.00 89.00 181 ALA A CA 1
ATOM 1480 C C . ALA A 1 181 ? 3.008 -12.013 -6.160 1.00 89.00 181 ALA A C 1
ATOM 1482 O O . ALA A 1 181 ? 3.977 -12.700 -5.846 1.00 89.00 181 ALA A O 1
ATOM 1483 N N . LYS A 1 182 ? 2.483 -12.028 -7.378 1.00 89.81 182 LYS A N 1
ATOM 1484 C CA . LYS A 1 182 ? 3.014 -12.766 -8.513 1.00 89.81 182 LYS A CA 1
ATOM 1485 C C . LYS A 1 182 ? 3.172 -11.807 -9.678 1.00 89.81 182 LYS A C 1
ATOM 1487 O O . LYS A 1 182 ? 2.206 -11.154 -10.068 1.00 89.81 182 LYS A O 1
ATOM 1492 N N . TYR A 1 183 ? 4.365 -11.773 -10.251 1.00 87.00 183 TYR A N 1
ATOM 1493 C CA . TYR A 1 183 ? 4.718 -10.893 -11.355 1.00 87.00 183 TYR A CA 1
ATOM 1494 C C . TYR A 1 183 ? 5.197 -11.691 -12.549 1.00 87.00 183 TYR A C 1
ATOM 1496 O O . TYR A 1 183 ? 5.883 -12.707 -12.402 1.00 87.00 183 TYR A O 1
ATOM 1504 N N . ARG A 1 184 ? 4.907 -11.159 -13.733 1.00 86.12 184 ARG A N 1
ATOM 1505 C CA . ARG A 1 184 ? 5.553 -11.556 -14.979 1.00 86.12 184 ARG A CA 1
ATOM 1506 C C . ARG A 1 184 ? 6.107 -10.326 -15.672 1.00 86.12 184 ARG A C 1
ATOM 1508 O O . ARG A 1 184 ? 5.382 -9.358 -15.890 1.00 86.12 184 ARG A O 1
ATOM 1515 N N . TYR A 1 185 ? 7.384 -10.368 -16.028 1.00 82.25 185 TYR A N 1
ATOM 1516 C CA . TYR A 1 185 ? 8.091 -9.282 -16.705 1.00 82.25 185 TYR A CA 1
ATOM 1517 C C . TYR A 1 185 ? 8.569 -9.729 -18.075 1.00 82.25 185 TYR A C 1
ATOM 1519 O O . TYR A 1 185 ? 9.192 -10.778 -18.191 1.00 82.25 185 TYR A O 1
ATOM 1527 N N . LEU A 1 186 ? 8.348 -8.903 -19.098 1.00 81.31 186 LEU A N 1
ATOM 1528 C CA . LEU A 1 186 ? 8.974 -9.070 -20.405 1.00 81.31 186 LEU A CA 1
ATOM 1529 C C . LEU A 1 186 ? 10.407 -8.539 -20.335 1.00 81.31 186 LEU A C 1
ATOM 1531 O O . LEU A 1 186 ? 10.634 -7.326 -20.377 1.00 81.31 186 LEU A O 1
ATOM 1535 N N . THR A 1 187 ? 11.375 -9.446 -20.246 1.00 72.81 187 THR A N 1
ATOM 1536 C CA . THR A 1 187 ? 12.798 -9.131 -20.018 1.00 72.81 187 THR A CA 1
ATOM 1537 C C . THR A 1 187 ? 13.367 -8.199 -21.085 1.00 72.81 187 THR A C 1
ATOM 1539 O O . THR A 1 187 ? 14.068 -7.247 -20.757 1.00 72.81 187 THR A O 1
ATOM 1542 N N . ARG A 1 188 ? 13.001 -8.402 -22.358 1.00 69.88 188 ARG A N 1
ATOM 1543 C CA . ARG A 1 188 ? 13.460 -7.577 -23.491 1.00 69.88 188 ARG A CA 1
ATOM 1544 C C . ARG A 1 188 ? 13.109 -6.093 -23.351 1.00 69.88 188 ARG A C 1
ATOM 1546 O O . ARG A 1 188 ? 13.828 -5.253 -23.883 1.00 69.88 188 ARG A O 1
ATOM 1553 N N . TYR A 1 189 ? 11.991 -5.784 -22.701 1.00 68.19 189 TYR A N 1
ATOM 1554 C CA . TYR A 1 189 ? 11.457 -4.424 -22.621 1.00 68.19 189 TYR A CA 1
ATOM 1555 C C . TYR A 1 189 ? 11.574 -3.823 -21.217 1.00 68.19 189 TYR A C 1
ATOM 1557 O O . TYR A 1 189 ? 11.317 -2.636 -21.055 1.00 68.19 189 TYR A O 1
ATOM 1565 N N . GLY A 1 190 ? 11.914 -4.626 -20.203 1.00 68.19 190 GLY A N 1
ATOM 1566 C CA . GLY A 1 190 ? 11.821 -4.211 -18.799 1.00 68.19 190 GLY A CA 1
ATOM 1567 C C . GLY A 1 190 ? 10.378 -3.930 -18.354 1.00 68.19 190 GLY A C 1
ATOM 1568 O O . GLY A 1 190 ? 10.136 -3.266 -17.352 1.00 68.19 190 GLY A O 1
ATOM 1569 N N . VAL A 1 191 ? 9.380 -4.403 -19.099 1.00 74.69 191 VAL A N 1
ATOM 1570 C CA . VAL A 1 191 ? 7.979 -4.053 -18.845 1.00 74.69 191 VAL A CA 1
ATOM 1571 C C . VAL A 1 191 ? 7.304 -5.164 -18.057 1.00 74.69 191 VAL A C 1
ATOM 1573 O O . VAL A 1 191 ? 7.391 -6.336 -18.423 1.00 74.69 191 VAL A O 1
ATOM 1576 N N . MET A 1 192 ? 6.590 -4.795 -16.993 1.00 79.19 192 MET A N 1
ATOM 1577 C CA . MET A 1 192 ? 5.694 -5.712 -16.292 1.00 79.19 192 MET A CA 1
ATOM 1578 C C . MET A 1 192 ? 4.558 -6.113 -17.231 1.00 79.19 192 MET A C 1
ATOM 1580 O O . MET A 1 192 ? 3.765 -5.265 -17.634 1.00 79.19 192 MET A O 1
ATOM 1584 N N . ARG A 1 193 ? 4.483 -7.398 -17.582 1.00 82.56 193 ARG A N 1
ATOM 1585 C CA . ARG A 1 193 ? 3.394 -7.978 -18.372 1.00 82.56 193 ARG A CA 1
ATOM 1586 C C . ARG A 1 193 ? 2.114 -8.024 -17.555 1.00 82.56 193 ARG A C 1
ATOM 1588 O O . ARG A 1 193 ? 1.064 -7.627 -18.043 1.00 82.56 193 ARG A O 1
ATOM 1595 N N . ASP A 1 194 ? 2.211 -8.512 -16.327 1.00 84.56 194 ASP A N 1
ATOM 1596 C CA . ASP A 1 194 ? 1.104 -8.545 -15.386 1.00 84.56 194 ASP A CA 1
ATOM 1597 C C . ASP A 1 194 ? 1.584 -8.744 -13.952 1.00 84.56 194 ASP A C 1
ATOM 1599 O O . ASP A 1 194 ? 2.691 -9.229 -13.702 1.00 84.56 194 ASP A O 1
ATOM 1603 N N . CYS A 1 195 ? 0.716 -8.354 -13.025 1.00 84.31 195 CYS A N 1
ATOM 1604 C CA . CYS A 1 195 ? 0.871 -8.564 -11.600 1.00 84.31 195 CYS A CA 1
ATOM 1605 C C . CYS A 1 195 ? -0.476 -8.940 -10.984 1.00 84.31 195 CYS A C 1
ATOM 1607 O O . CYS A 1 195 ? -1.498 -8.305 -11.262 1.00 84.31 195 CYS A O 1
ATOM 1609 N N . ILE A 1 196 ? -0.455 -9.954 -10.125 1.00 87.81 196 ILE A N 1
ATOM 1610 C CA . ILE A 1 196 ? -1.538 -10.251 -9.194 1.00 87.81 196 ILE A CA 1
ATOM 1611 C C . ILE A 1 196 ? -0.957 -10.124 -7.793 1.00 87.81 196 ILE A C 1
ATOM 1613 O O . ILE A 1 196 ? -0.076 -10.901 -7.432 1.00 87.81 196 ILE A O 1
ATOM 1617 N N . ALA A 1 197 ? -1.447 -9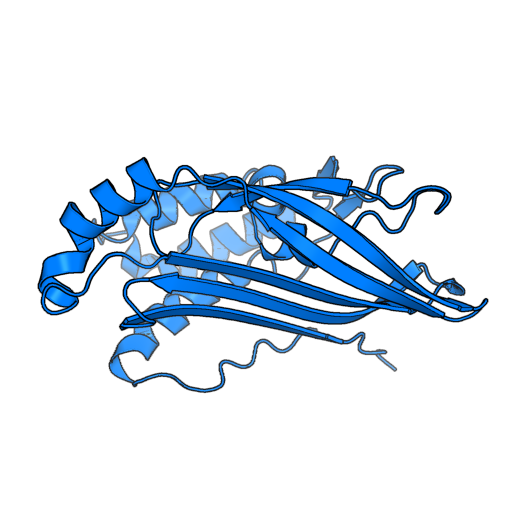.165 -7.016 1.00 86.56 197 ALA A N 1
ATOM 1618 C CA . ALA A 1 197 ? -1.027 -8.956 -5.635 1.00 86.56 197 ALA A CA 1
ATOM 1619 C C . ALA A 1 197 ? -2.231 -8.955 -4.695 1.00 86.56 197 ALA A C 1
ATOM 1621 O O . ALA A 1 197 ? -3.324 -8.513 -5.054 1.00 86.56 197 ALA A O 1
ATOM 1622 N N . GLU A 1 198 ? -2.022 -9.443 -3.480 1.00 89.56 198 GLU A N 1
ATOM 1623 C CA . GLU A 1 198 ? -3.022 -9.490 -2.427 1.00 89.56 198 GLU A CA 1
ATOM 1624 C C . GLU A 1 198 ? -2.409 -9.016 -1.113 1.00 89.56 198 GLU A C 1
ATOM 1626 O O . GLU A 1 198 ? -1.349 -9.489 -0.699 1.00 89.56 198 GLU A O 1
ATOM 1631 N N . PHE A 1 199 ? -3.113 -8.097 -0.459 1.00 88.69 199 PHE A N 1
ATOM 1632 C CA . PHE A 1 199 ? -2.876 -7.710 0.921 1.00 88.69 199 PHE A CA 1
ATOM 1633 C C . PHE A 1 199 ? -4.141 -8.003 1.725 1.00 88.69 199 PHE A C 1
ATOM 1635 O O . PHE A 1 199 ? -5.230 -7.543 1.370 1.00 88.69 199 PHE A O 1
ATOM 1642 N N . LEU A 1 200 ? -4.002 -8.781 2.789 1.00 91.38 200 LEU A N 1
ATOM 1643 C CA . LEU A 1 200 ? -5.087 -9.163 3.681 1.00 91.38 200 LEU A CA 1
ATOM 1644 C C . LEU A 1 200 ? -4.670 -8.831 5.109 1.00 91.38 200 LEU A C 1
ATOM 1646 O O . LEU A 1 200 ? -3.591 -9.216 5.546 1.00 91.38 200 LEU A O 1
ATOM 1650 N N . GLU A 1 201 ? -5.544 -8.149 5.829 1.00 92.12 201 GLU A N 1
ATOM 1651 C CA . GLU A 1 201 ? -5.430 -7.933 7.262 1.00 92.12 201 GLU A CA 1
ATOM 1652 C C . GLU A 1 201 ? -6.777 -8.270 7.895 1.00 92.12 201 GLU A C 1
ATOM 1654 O O . GLU A 1 201 ? -7.808 -7.719 7.503 1.00 92.12 201 GLU A O 1
ATOM 1659 N N . ASP A 1 202 ? -6.787 -9.177 8.861 1.00 91.56 202 ASP A N 1
ATOM 1660 C CA . ASP A 1 202 ? -7.996 -9.566 9.573 1.00 91.56 202 ASP A CA 1
ATOM 1661 C C . ASP A 1 202 ? -7.767 -9.645 11.082 1.00 91.56 202 ASP A C 1
ATOM 1663 O O . ASP A 1 202 ? -6.643 -9.833 11.546 1.00 91.56 202 ASP A O 1
ATOM 1667 N N . THR A 1 203 ? -8.834 -9.424 11.853 1.00 89.25 203 THR A N 1
ATOM 1668 C CA . THR A 1 203 ? -8.814 -9.570 13.312 1.00 89.25 203 THR A CA 1
ATOM 1669 C C . THR A 1 203 ? -10.058 -10.284 13.837 1.00 89.25 203 THR A C 1
ATOM 1671 O O . THR A 1 203 ? -11.119 -10.281 13.200 1.00 89.25 203 THR A O 1
ATOM 1674 N N . ALA A 1 204 ? -9.933 -10.852 15.037 1.00 85.50 204 ALA A N 1
ATOM 1675 C CA . ALA A 1 204 ? -10.998 -11.479 15.810 1.00 85.50 204 ALA A CA 1
ATOM 1676 C C . ALA A 1 204 ? -11.707 -12.604 15.042 1.00 85.50 204 ALA A C 1
ATOM 1678 O O . ALA A 1 204 ? -12.922 -12.557 14.831 1.00 85.50 204 ALA A O 1
ATOM 1679 N N . ASN A 1 205 ? -10.943 -13.608 14.597 1.00 81.44 205 ASN A N 1
ATOM 1680 C CA . ASN A 1 205 ? -11.429 -14.718 13.771 1.00 81.44 205 ASN A CA 1
ATOM 1681 C C . ASN A 1 205 ? -12.173 -14.237 12.509 1.00 81.44 205 ASN A C 1
ATOM 1683 O O . ASN A 1 205 ? -13.253 -14.738 12.189 1.00 81.44 205 ASN A O 1
ATOM 1687 N N . LYS A 1 206 ? -11.613 -13.250 11.796 1.00 82.06 206 LYS A N 1
ATOM 1688 C CA . LYS A 1 206 ? -12.196 -12.654 10.576 1.00 82.06 206 LYS A CA 1
ATOM 1689 C C . LYS A 1 206 ? -13.518 -11.907 10.788 1.00 82.06 206 LYS A C 1
ATOM 1691 O O . LYS A 1 206 ? -14.277 -11.726 9.836 1.00 82.06 206 LYS A O 1
ATOM 1696 N N . SER A 1 207 ? -13.791 -11.437 12.006 1.00 80.94 207 SER A N 1
ATOM 1697 C CA . SER A 1 207 ? -14.947 -10.564 12.271 1.00 80.94 207 SER A CA 1
ATOM 1698 C C . SER A 1 207 ? -14.782 -9.190 11.616 1.00 80.94 207 SER A C 1
ATOM 1700 O O . SER A 1 207 ? -15.761 -8.582 11.187 1.00 80.94 207 SER A O 1
ATOM 1702 N N . ILE A 1 208 ? -13.538 -8.717 11.494 1.00 84.06 208 ILE A N 1
ATOM 1703 C CA . ILE A 1 208 ? -13.181 -7.514 10.741 1.00 84.06 208 ILE A CA 1
ATOM 1704 C C . ILE A 1 208 ? -12.082 -7.898 9.755 1.00 84.06 208 ILE A C 1
ATOM 1706 O O . ILE A 1 208 ? -11.076 -8.487 10.147 1.00 84.06 208 ILE A O 1
ATOM 1710 N N . VAL A 1 209 ? -12.287 -7.570 8.478 1.00 87.88 209 VAL A N 1
ATOM 1711 C CA . VAL A 1 209 ? -11.381 -7.937 7.386 1.00 87.88 209 VAL A CA 1
ATOM 1712 C C . VAL A 1 209 ? -11.170 -6.741 6.467 1.00 87.88 209 VAL A C 1
ATOM 1714 O O . VAL A 1 209 ? -12.129 -6.156 5.965 1.00 87.88 209 VAL A O 1
ATOM 1717 N N . SER A 1 210 ? -9.908 -6.430 6.200 1.00 85.31 210 SER A N 1
ATOM 1718 C CA . SER A 1 210 ? -9.473 -5.592 5.091 1.00 85.31 210 SER A CA 1
ATOM 1719 C C . SER A 1 210 ? -8.782 -6.473 4.060 1.00 85.31 210 SER A C 1
ATOM 1721 O O . SER A 1 210 ? -7.810 -7.161 4.366 1.00 85.31 210 SER A O 1
ATOM 1723 N N . LYS A 1 211 ? -9.285 -6.463 2.826 1.00 87.06 211 LYS A N 1
ATOM 1724 C CA . LYS A 1 211 ? -8.688 -7.196 1.711 1.00 87.06 211 LYS A CA 1
ATOM 1725 C C . LYS A 1 211 ? -8.525 -6.272 0.518 1.00 87.06 211 LYS A C 1
ATOM 1727 O O . LYS A 1 211 ? -9.491 -5.663 0.064 1.00 87.06 211 LYS A O 1
ATOM 1732 N N . GLN A 1 212 ? -7.313 -6.224 -0.017 1.00 82.94 212 GLN A N 1
ATOM 1733 C CA . GLN A 1 212 ? -6.979 -5.504 -1.235 1.00 82.94 212 GLN A CA 1
ATOM 1734 C C . GLN A 1 212 ? -6.396 -6.484 -2.242 1.00 82.94 212 GLN A C 1
ATOM 1736 O O . GLN A 1 212 ? -5.504 -7.270 -1.923 1.00 82.94 212 GLN A O 1
ATOM 1741 N N . THR A 1 213 ? -6.914 -6.445 -3.464 1.00 81.75 213 THR A N 1
ATOM 1742 C CA . THR A 1 213 ? -6.429 -7.272 -4.566 1.00 81.75 213 THR A CA 1
ATOM 1743 C C . THR A 1 213 ? -6.119 -6.374 -5.746 1.00 81.75 213 THR A C 1
ATOM 1745 O O . THR A 1 213 ? -6.966 -5.601 -6.191 1.00 81.75 213 THR A O 1
ATOM 1748 N N . PHE A 1 214 ? -4.906 -6.502 -6.265 1.00 78.44 214 PHE A N 1
ATOM 1749 C CA . PHE A 1 214 ? -4.426 -5.771 -7.424 1.00 78.44 214 PHE A CA 1
ATOM 1750 C C . PHE A 1 214 ? -4.291 -6.754 -8.578 1.00 78.44 214 PHE A C 1
ATOM 1752 O O . PHE A 1 214 ? -3.615 -7.772 -8.451 1.00 78.44 214 PHE A O 1
ATOM 1759 N N . ASN A 1 215 ? -4.948 -6.457 -9.696 1.00 80.44 215 ASN A N 1
ATOM 1760 C CA . ASN A 1 215 ? -4.802 -7.203 -10.940 1.00 80.44 215 ASN A CA 1
ATOM 1761 C C . ASN A 1 215 ? -4.409 -6.215 -12.034 1.00 80.44 215 ASN A C 1
ATOM 1763 O O . ASN A 1 215 ? -5.215 -5.383 -12.455 1.00 80.44 215 ASN A O 1
ATOM 1767 N N . ILE A 1 216 ? -3.146 -6.274 -12.436 1.00 77.00 216 ILE A N 1
ATOM 1768 C CA . ILE A 1 216 ? -2.553 -5.346 -13.390 1.00 77.00 216 ILE A CA 1
ATOM 1769 C C . ILE A 1 216 ? -2.119 -6.128 -14.604 1.00 77.00 216 ILE A C 1
ATOM 1771 O O . ILE A 1 216 ? -1.479 -7.167 -14.487 1.00 77.00 216 ILE A O 1
ATOM 1775 N N . GLN A 1 217 ? -2.452 -5.600 -15.774 1.00 78.94 217 GLN A N 1
ATOM 1776 C CA . GLN A 1 217 ? -2.081 -6.183 -17.049 1.00 78.94 217 GLN A CA 1
ATOM 1777 C C . GLN A 1 217 ? -1.539 -5.095 -17.961 1.00 78.94 217 GLN A C 1
ATOM 1779 O O . GLN A 1 217 ? -2.089 -3.994 -18.053 1.00 78.94 217 GLN A O 1
ATOM 1784 N N . PHE A 1 218 ? -0.463 -5.426 -18.659 1.00 73.00 218 PHE A N 1
ATOM 1785 C CA . PHE A 1 218 ? 0.046 -4.637 -19.755 1.00 73.00 218 PHE A CA 1
ATOM 1786 C C . PHE A 1 218 ? -0.955 -4.680 -20.905 1.00 73.00 218 PHE A C 1
ATOM 1788 O O . PHE A 1 218 ? -1.236 -5.737 -21.473 1.00 73.00 218 PHE A O 1
ATOM 1795 N N . ILE A 1 219 ? -1.478 -3.512 -21.265 1.00 69.94 219 ILE A N 1
ATOM 1796 C CA . ILE A 1 219 ? -2.345 -3.351 -22.428 1.00 69.94 219 ILE A CA 1
ATOM 1797 C C . ILE A 1 219 ? -1.479 -2.794 -23.546 1.00 69.94 219 ILE A C 1
ATOM 1799 O O . ILE A 1 219 ? -1.034 -1.649 -23.482 1.00 69.94 219 ILE A 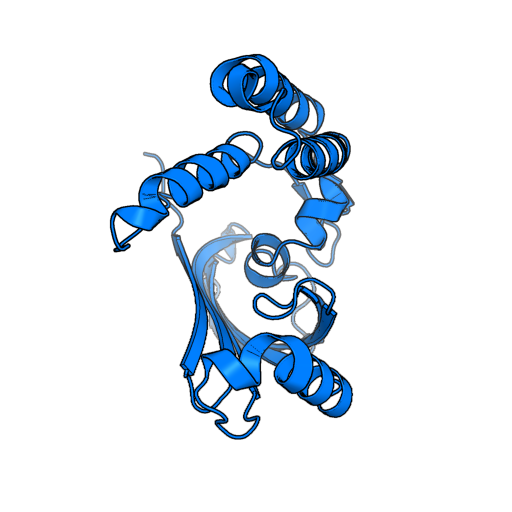O 1
ATOM 1803 N N . LYS A 1 220 ? -1.252 -3.604 -24.580 1.00 63.50 220 LYS A N 1
ATOM 1804 C CA . LYS A 1 220 ? -0.634 -3.125 -25.811 1.00 63.50 220 LYS A CA 1
ATOM 1805 C C . LYS A 1 220 ? -1.655 -2.242 -26.529 1.00 63.50 220 LYS A C 1
ATOM 1807 O O . LYS A 1 220 ? -2.675 -2.742 -26.995 1.00 63.50 220 LYS A O 1
ATOM 1812 N N . THR A 1 221 ? -1.412 -0.939 -26.581 1.00 55.50 221 THR A N 1
ATOM 1813 C CA . THR A 1 221 ? -2.131 -0.058 -27.503 1.00 55.50 221 THR A CA 1
ATOM 1814 C C . THR A 1 221 ? -1.631 -0.355 -28.914 1.00 55.50 221 THR A C 1
ATOM 1816 O O . THR A 1 221 ? -0.427 -0.282 -29.166 1.00 55.50 221 THR A O 1
ATOM 1819 N N . ASN A 1 222 ? -2.548 -0.794 -29.778 1.00 40.91 222 ASN A N 1
ATOM 1820 C CA . ASN A 1 222 ? -2.305 -0.972 -31.210 1.00 40.91 222 ASN A CA 1
ATOM 1821 C C . ASN A 1 222 ? -2.269 0.378 -31.920 1.00 40.91 222 ASN A C 1
ATOM 1823 O O . ASN A 1 222 ? -3.040 1.268 -31.494 1.00 40.91 222 ASN A O 1
#

Nearest PDB structures (foldseek):
  7n3v-assembly2_B  TM=2.590E-01  e=2.517E+00  Mycolicibacterium smegmatis
  1lsh-assembly1_B  TM=2.573E-01  e=8.826E+00  Ichthyomyzon unicuspis